Protein AF-A0A358KM57-F1 (afdb_monomer)

Foldseek 3Di:
DQDQCVVCVVVVVVVCVVQVADPPFDDDDDDDDDDDLAKDKDWDWDWDDQDPPPDPRHRDTDIHTPAIEIDGCDPVAVVLLRPLQWDWDFQDPVDHRNPNVRTDTAHDQNSHDDDHPVVQQGDPLQAHVVVCVVLVHDSSHSVQQQPQQCPLPAGVVQCSVQVFRSNDSLADKDFPDWDDDQQKIKTKIFHHAQWKKWKWKDLDPPDDTHTDDIDGHHHVRGMDMDMDGHHPPGDMDMDMHTDD

Secondary structure (DSSP, 8-state):
--S-TTT-HHHHHHHHHHHT--TTSPP--PPPS---TT-EEEEEEEE-PPPPTTSTTTT---EEEEEEEEE-SSTTS-GGGSSSS-EEEES-TTS-TT-GGGEEEES--TTSPPP-TTS--SS-SSS-HHHHHHTT--TT-TTSTTS-SSSSS--HHHHHHHT--TT-TTS--EEEEEEEETTEEEEEEE--TT-EEEEEEESSTTS-PEEEEEEEPPTT--EEEEEEE--TT---EEEEEE--

Nearest PDB structures (foldseek):
  2yn3-assembly3_D  TM=5.711E-01  e=4.094E-02  Salmonella enterica subsp. enterica serovar Typhimurium str. LT2
  2nnc-assembly1_B  TM=5.048E-01  e=3.191E-02  Chlorobium limicola
  2nnc-assembly1_A  TM=4.749E-01  e=3.396E-02  Chlorobium limicola
  3s8w-assembly3_C  TM=4.861E-01  e=5.267E-01  Homo sapiens
  4kg8-assembly1_A  TM=2.747E-01  e=4.105E-01  Homo sapiens

Sequence (244 aa):
VGFDPVAEPAIASRFIENYDVPDDVPLVGPFGGRLSNGGETVSLLRPDNTQGIDQEDAGYVPYIPVESMGYDNSEPWPDDADGTGLSLQRITGSKFGDDPKNWLSAAPTAGRKNADAAAGDRDADGMSDAWEVANKLDPANAADAAADADNDGVTNLGEFLSGTDPNDANDRFIIESISVTADRVAITVYVSPDRRYRVETSETVAGGWELLAEFTTEAGQTSAKFESNAALGQARFYRVVLLE

pLDDT: mean 88.99, std 6.71, range [61.59, 97.5]

Mean predicted aligned error: 11.0 Å

Solvent-accessible surface area (backbone atoms only — not comparable to full-atom values): 14131 Å² total; per-residue (Å²): 77,81,48,41,45,83,87,36,51,72,59,39,53,51,51,33,65,74,56,68,39,54,93,87,51,85,80,58,48,55,52,85,84,78,87,57,80,76,35,51,75,53,68,47,65,41,77,50,72,62,37,51,86,90,45,99,58,46,72,42,62,53,68,45,80,75,45,69,26,60,51,51,40,42,84,79,26,50,35,66,28,56,88,56,71,24,31,82,35,63,64,49,92,89,53,61,76,63,40,42,90,34,43,39,39,23,50,72,44,56,82,52,77,63,74,58,79,86,67,48,34,40,30,69,59,83,58,38,35,72,56,27,56,75,63,74,48,62,48,55,40,49,67,50,37,72,31,46,78,51,71,67,85,55,30,35,45,56,24,61,75,55,73,37,48,49,75,37,70,64,40,47,80,44,84,74,44,77,48,74,58,89,43,37,39,39,41,32,29,36,36,30,44,68,29,30,38,37,34,30,34,22,77,44,97,87,52,79,69,41,83,74,47,72,52,68,37,50,85,83,35,47,69,49,73,53,75,47,78,49,63,82,96,60,70,74,43,76,50,77,42,67,73,97

Structure (mmCIF, N/CA/C/O backbone):
data_AF-A0A358KM57-F1
#
_entry.id   AF-A0A358KM57-F1
#
loop_
_atom_site.group_PDB
_atom_site.id
_atom_site.type_symbol
_atom_site.label_atom_id
_atom_site.label_alt_id
_atom_site.label_comp_id
_atom_site.label_asym_id
_atom_site.label_entity_id
_atom_site.label_seq_id
_atom_site.pdbx_PDB_ins_code
_atom_site.Cartn_x
_atom_site.Cartn_y
_atom_site.Cartn_z
_atom_site.occupancy
_atom_site.B_iso_or_equiv
_atom_site.auth_seq_id
_atom_site.auth_comp_id
_atom_site.auth_asym_id
_atom_site.auth_atom_id
_atom_site.pdbx_PDB_model_num
ATOM 1 N N . VAL A 1 1 ? 16.622 -10.395 -20.211 1.00 87.69 1 VAL A N 1
ATOM 2 C CA . VAL A 1 1 ? 17.580 -10.924 -19.208 1.00 87.69 1 VAL A CA 1
ATOM 3 C C . VAL A 1 1 ? 19.003 -10.951 -19.764 1.00 87.69 1 VAL A C 1
ATOM 5 O O . VAL A 1 1 ? 19.165 -10.977 -20.978 1.00 87.69 1 VAL A O 1
ATOM 8 N N . GLY A 1 2 ? 20.025 -10.900 -18.901 1.00 89.38 2 GLY A N 1
ATOM 9 C CA . GLY A 1 2 ? 21.447 -10.830 -19.296 1.00 89.38 2 GLY A CA 1
ATOM 10 C C . GLY A 1 2 ? 22.101 -12.176 -19.652 1.00 89.38 2 GLY A C 1
ATOM 11 O O . GLY A 1 2 ? 23.323 -12.271 -19.673 1.00 89.38 2 GLY A O 1
ATOM 12 N N . PHE A 1 3 ? 21.299 -13.214 -19.878 1.00 92.62 3 PHE A N 1
ATOM 13 C CA . PHE A 1 3 ? 21.704 -14.580 -20.225 1.00 92.62 3 PHE A CA 1
ATOM 14 C C . PHE A 1 3 ? 20.780 -15.113 -21.331 1.00 92.62 3 PHE A C 1
ATOM 16 O O . PHE A 1 3 ? 19.748 -14.493 -21.605 1.00 92.62 3 PHE A O 1
ATOM 23 N N . ASP A 1 4 ? 21.133 -16.225 -21.977 1.00 94.50 4 ASP A N 1
ATOM 24 C CA . ASP A 1 4 ? 20.260 -16.868 -22.969 1.00 94.50 4 ASP A CA 1
ATOM 25 C C . ASP A 1 4 ? 19.297 -17.833 -22.250 1.00 94.50 4 ASP A C 1
ATOM 27 O O . ASP A 1 4 ? 19.729 -18.877 -21.759 1.00 94.50 4 ASP A O 1
ATOM 31 N N . PRO A 1 5 ? 17.990 -17.528 -22.157 1.00 95.25 5 PRO A N 1
ATOM 32 C CA . PRO A 1 5 ? 17.058 -18.354 -21.392 1.00 95.25 5 PRO A CA 1
ATOM 33 C C . PRO A 1 5 ? 16.804 -19.734 -22.018 1.00 95.25 5 PRO A C 1
ATOM 35 O O . PRO A 1 5 ? 16.399 -20.649 -21.302 1.00 95.25 5 PRO A O 1
ATOM 38 N N . VAL A 1 6 ? 17.049 -19.906 -23.324 1.00 94.75 6 VAL A N 1
ATOM 39 C CA . VAL A 1 6 ? 16.881 -21.187 -24.027 1.00 94.75 6 VAL A CA 1
ATOM 40 C C . VAL A 1 6 ? 18.120 -22.057 -23.850 1.00 94.75 6 VAL A C 1
ATOM 42 O O . VAL A 1 6 ? 18.001 -23.256 -23.589 1.00 94.75 6 VAL A O 1
ATOM 45 N N . ALA A 1 7 ? 19.308 -21.466 -23.975 1.00 96.62 7 ALA A N 1
ATOM 46 C CA . ALA A 1 7 ? 20.561 -22.189 -23.778 1.00 96.62 7 ALA A CA 1
ATOM 47 C C . ALA A 1 7 ? 20.860 -22.463 -22.291 1.00 96.62 7 ALA A C 1
ATOM 49 O O . ALA A 1 7 ? 21.532 -23.447 -21.975 1.00 96.62 7 ALA A O 1
ATOM 50 N N . GLU A 1 8 ? 20.343 -21.634 -21.375 1.00 97.00 8 GLU A N 1
ATOM 51 C CA . GLU A 1 8 ? 20.642 -21.675 -19.937 1.00 97.00 8 GLU A CA 1
ATOM 52 C C . GLU A 1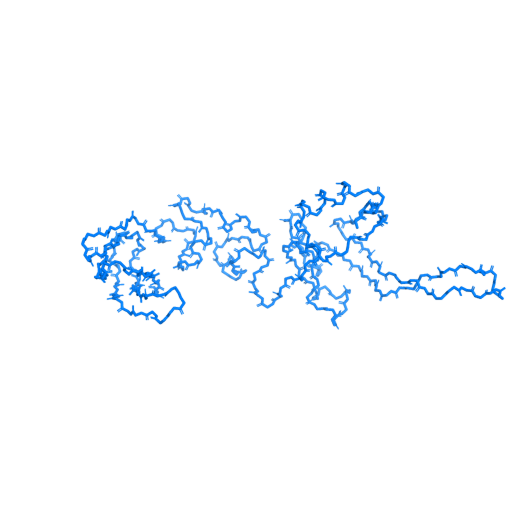 8 ? 19.371 -21.819 -19.062 1.00 97.00 8 GLU A C 1
ATOM 54 O O . GLU A 1 8 ? 19.103 -20.990 -18.183 1.00 97.00 8 GLU A O 1
ATOM 59 N N . PRO A 1 9 ? 18.582 -22.903 -19.220 1.00 96.19 9 PRO A N 1
ATOM 60 C CA . PRO A 1 9 ? 17.267 -23.043 -18.579 1.00 96.19 9 PRO A CA 1
ATOM 61 C C . PRO A 1 9 ? 17.320 -23.113 -17.042 1.00 96.19 9 PRO A C 1
ATOM 63 O O . PRO A 1 9 ? 16.372 -22.725 -16.358 1.00 96.19 9 PRO A O 1
ATOM 66 N N . ALA A 1 10 ? 18.437 -23.575 -16.470 1.00 97.50 10 ALA A N 1
ATOM 67 C CA . ALA A 1 10 ? 18.636 -23.576 -15.021 1.00 97.50 10 ALA A CA 1
ATOM 68 C C . ALA A 1 10 ? 18.808 -22.153 -14.456 1.00 97.50 10 ALA A C 1
ATOM 70 O O . ALA A 1 10 ? 18.354 -21.878 -13.348 1.00 97.50 10 ALA A O 1
ATOM 71 N N . ILE A 1 11 ? 19.437 -21.243 -15.211 1.00 96.38 11 ILE A N 1
ATOM 72 C CA . ILE A 1 11 ? 19.552 -19.828 -14.827 1.00 96.38 11 ILE A CA 1
ATOM 73 C C . ILE A 1 11 ? 18.191 -19.150 -14.979 1.00 96.38 11 ILE A C 1
ATOM 75 O O . ILE A 1 11 ? 17.772 -18.435 -14.071 1.00 96.38 11 ILE A O 1
ATOM 79 N N . ALA A 1 12 ? 17.468 -19.450 -16.065 1.00 95.62 12 ALA A N 1
ATOM 80 C CA . ALA A 1 12 ? 16.103 -18.971 -16.274 1.00 95.62 12 ALA A CA 1
ATOM 81 C C . ALA A 1 12 ? 15.180 -19.338 -15.102 1.00 95.62 12 ALA A C 1
ATOM 83 O O . ALA A 1 12 ? 14.526 -18.461 -14.548 1.00 95.62 12 ALA A O 1
ATOM 84 N N . SER A 1 13 ? 15.200 -20.601 -14.666 1.00 96.00 13 SER A N 1
ATOM 85 C CA . SER A 1 13 ? 14.364 -21.079 -13.554 1.00 96.00 13 SER A CA 1
ATOM 86 C C . SER A 1 13 ? 14.655 -20.333 -12.247 1.00 96.00 13 SER A C 1
ATOM 88 O O . SER A 1 13 ? 13.735 -19.911 -11.557 1.00 96.00 13 SER A O 1
ATOM 90 N N . ARG A 1 14 ? 15.937 -20.100 -11.931 1.00 96.94 14 ARG A N 1
ATOM 91 C CA . ARG A 1 14 ? 16.337 -19.353 -10.726 1.00 96.94 14 ARG A CA 1
ATOM 92 C C . ARG A 1 14 ? 15.970 -17.875 -10.808 1.00 96.94 14 ARG A C 1
ATOM 94 O O . ARG A 1 14 ? 15.647 -17.282 -9.790 1.00 96.94 14 ARG A O 1
ATOM 101 N N . PHE A 1 15 ? 16.045 -17.275 -11.995 1.00 94.81 15 PHE A N 1
ATOM 102 C CA . PHE A 1 15 ? 15.615 -15.894 -12.206 1.00 94.81 15 PHE A CA 1
ATOM 103 C C . PHE A 1 15 ? 14.106 -15.752 -11.981 1.00 94.81 15 PHE A C 1
ATOM 105 O O . PHE A 1 15 ? 13.685 -14.842 -11.276 1.00 94.81 15 PHE A O 1
ATOM 112 N N . ILE A 1 16 ? 13.314 -16.670 -12.543 1.00 94.81 16 ILE A N 1
ATOM 113 C CA . ILE A 1 16 ? 11.857 -16.708 -12.365 1.00 94.81 16 ILE A CA 1
ATOM 114 C C . ILE A 1 16 ? 11.502 -16.835 -10.881 1.00 94.81 16 ILE A C 1
ATOM 116 O O . ILE A 1 16 ? 10.725 -16.029 -10.386 1.00 94.81 16 ILE A O 1
ATOM 120 N N . GLU A 1 17 ? 12.129 -17.773 -10.166 1.00 94.88 17 GLU A N 1
ATOM 121 C CA . GLU A 1 17 ? 11.913 -17.969 -8.726 1.00 94.88 17 GLU A CA 1
ATOM 122 C C . GLU A 1 17 ? 12.329 -16.740 -7.903 1.00 94.88 17 GLU A C 1
ATOM 124 O O . GLU A 1 17 ? 11.598 -16.312 -7.017 1.00 94.88 17 GLU A O 1
ATOM 129 N N . ASN A 1 18 ? 13.482 -16.138 -8.208 1.00 93.75 18 ASN A N 1
ATOM 130 C CA . ASN A 1 18 ? 14.009 -15.005 -7.446 1.00 93.75 18 ASN A CA 1
ATOM 131 C C . ASN A 1 18 ? 13.170 -13.727 -7.595 1.00 93.75 18 ASN A C 1
ATOM 133 O O . ASN A 1 18 ? 13.110 -12.932 -6.663 1.00 93.75 18 ASN A O 1
ATOM 137 N N . TYR A 1 19 ? 12.587 -13.497 -8.771 1.00 91.06 19 TYR A N 1
ATOM 138 C CA . TYR A 1 19 ? 11.829 -12.278 -9.076 1.00 91.06 19 TYR A CA 1
ATOM 139 C C . TYR A 1 19 ? 10.316 -12.511 -9.183 1.00 91.06 19 TYR A C 1
ATOM 141 O O . TYR A 1 19 ? 9.603 -11.602 -9.601 1.00 91.06 19 TYR A O 1
ATOM 149 N N . ASP A 1 20 ? 9.839 -13.711 -8.835 1.00 92.38 20 ASP A N 1
ATOM 150 C CA . ASP A 1 20 ? 8.428 -14.118 -8.902 1.00 92.38 20 ASP A CA 1
ATOM 151 C C . ASP A 1 20 ? 7.767 -13.771 -10.256 1.00 92.38 20 ASP A C 1
ATOM 153 O O . ASP A 1 20 ? 6.668 -13.203 -10.345 1.00 92.38 20 ASP A O 1
ATOM 157 N N . VAL A 1 21 ? 8.500 -14.056 -11.340 1.00 94.50 21 VAL A N 1
ATOM 158 C CA . VAL A 1 21 ? 8.071 -13.745 -12.710 1.00 94.50 21 VAL A CA 1
ATOM 159 C C . VAL A 1 21 ? 6.918 -14.678 -13.098 1.00 94.50 21 VAL A C 1
ATOM 161 O O . VAL A 1 21 ? 7.087 -15.891 -13.003 1.00 94.50 21 VAL A O 1
ATOM 164 N N . PRO A 1 22 ? 5.767 -14.161 -13.569 1.00 94.50 22 PRO A N 1
ATOM 165 C CA . PRO A 1 22 ? 4.655 -15.008 -13.998 1.00 94.50 22 PRO A CA 1
ATOM 166 C C . PRO A 1 22 ? 5.025 -15.972 -15.138 1.00 94.50 22 PRO A C 1
ATOM 168 O O . PRO A 1 22 ? 5.757 -15.603 -16.057 1.00 94.50 22 PRO A O 1
ATOM 171 N N . ASP A 1 23 ? 4.463 -17.185 -15.113 1.00 91.31 23 ASP A N 1
ATOM 172 C CA . ASP A 1 23 ? 4.744 -18.251 -16.093 1.00 91.31 23 ASP A CA 1
ATOM 173 C C . ASP A 1 23 ? 4.407 -17.869 -17.549 1.00 91.31 23 ASP A C 1
ATOM 175 O O . ASP A 1 23 ? 4.947 -18.450 -18.493 1.00 91.31 23 ASP A O 1
ATOM 179 N N . ASP A 1 24 ? 3.498 -16.913 -17.754 1.00 92.81 24 ASP A N 1
ATOM 180 C CA . ASP A 1 24 ? 3.080 -16.421 -19.069 1.00 92.81 24 ASP A CA 1
ATOM 181 C C . ASP A 1 24 ? 3.982 -15.307 -19.627 1.00 92.81 24 ASP A C 1
ATOM 183 O O . ASP A 1 24 ? 3.837 -14.924 -20.793 1.00 92.81 24 ASP A O 1
ATOM 187 N N . VAL A 1 25 ? 4.944 -14.811 -18.842 1.00 94.00 25 VAL A N 1
ATOM 188 C CA . VAL A 1 25 ? 5.875 -13.763 -19.268 1.00 94.00 25 VAL A CA 1
ATOM 189 C C . VAL A 1 25 ? 7.082 -14.382 -19.984 1.00 94.00 25 VAL A C 1
ATOM 191 O O . VAL A 1 25 ? 7.878 -15.098 -19.372 1.00 94.00 25 VAL A O 1
ATOM 194 N N . PRO A 1 26 ? 7.308 -14.074 -21.275 1.00 92.25 26 PRO A N 1
ATOM 195 C CA . PRO A 1 26 ? 8.470 -14.581 -21.990 1.00 92.25 26 PRO A CA 1
ATOM 196 C C . PRO A 1 26 ? 9.763 -13.900 -21.516 1.00 92.25 26 PRO A C 1
ATOM 198 O O . PRO A 1 26 ? 9.916 -12.680 -21.603 1.00 92.25 26 PRO A O 1
ATOM 201 N N . LEU A 1 27 ? 10.749 -14.697 -21.096 1.00 92.88 27 LEU A N 1
ATOM 202 C CA . LEU A 1 27 ? 12.113 -14.211 -20.884 1.00 92.88 27 LEU A CA 1
ATOM 203 C C . LEU A 1 27 ? 12.820 -14.093 -22.240 1.00 92.88 27 LEU A C 1
ATOM 205 O O . LEU A 1 27 ? 13.008 -15.086 -22.938 1.00 92.88 27 LEU A O 1
ATOM 209 N N . VAL A 1 28 ? 13.257 -12.882 -22.593 1.00 89.38 28 VAL A N 1
ATOM 210 C CA . VAL A 1 28 ? 14.045 -12.617 -23.809 1.00 89.38 28 VAL A CA 1
ATOM 211 C C . VAL A 1 28 ? 15.453 -12.169 -23.422 1.00 89.38 28 VAL A C 1
ATOM 213 O O . VAL A 1 28 ? 15.628 -11.303 -22.560 1.00 89.38 28 VAL A O 1
ATOM 216 N N . GLY A 1 29 ? 16.469 -12.766 -24.038 1.00 88.56 29 GLY A N 1
ATOM 217 C CA . GLY A 1 29 ? 17.881 -12.479 -23.796 1.00 88.56 29 GLY A CA 1
ATOM 218 C C . GLY A 1 29 ? 18.793 -13.263 -24.750 1.00 88.56 29 GLY A C 1
ATOM 219 O O . GLY A 1 29 ? 18.278 -14.015 -25.577 1.00 88.56 29 GLY A O 1
ATOM 220 N N . PRO A 1 30 ? 20.121 -13.095 -24.646 1.00 89.56 30 PRO A N 1
ATOM 221 C CA . PRO A 1 30 ? 20.800 -12.167 -23.745 1.00 89.56 30 PRO A CA 1
ATOM 222 C C . PRO A 1 30 ? 20.747 -10.732 -24.282 1.00 89.56 30 PRO A C 1
ATOM 224 O O . PRO A 1 30 ? 20.983 -10.496 -25.465 1.00 89.56 30 PRO A O 1
ATOM 227 N N . PHE A 1 31 ? 20.481 -9.754 -23.413 1.00 81.31 31 PHE A N 1
ATOM 228 C CA . PHE A 1 31 ? 20.833 -8.367 -23.728 1.00 81.31 31 PHE A CA 1
ATOM 229 C C . PHE A 1 31 ? 22.282 -8.100 -23.304 1.00 81.31 31 PHE A C 1
ATOM 231 O O . PHE A 1 31 ? 22.748 -8.619 -22.289 1.00 81.31 31 PHE A O 1
ATOM 238 N N . GLY A 1 32 ? 23.006 -7.313 -24.100 1.00 77.56 32 GLY A N 1
ATOM 239 C CA . GLY A 1 32 ? 24.366 -6.885 -23.781 1.00 77.56 32 GLY A CA 1
ATOM 240 C C . GLY A 1 32 ? 24.379 -5.606 -22.942 1.00 77.56 32 GLY A C 1
ATOM 241 O O . GLY A 1 32 ? 23.512 -4.754 -23.103 1.00 77.56 32 GLY A O 1
ATOM 242 N N . GLY A 1 33 ? 25.394 -5.453 -22.089 1.00 81.12 33 GLY A N 1
ATOM 243 C CA . GLY A 1 33 ? 25.575 -4.264 -21.250 1.00 81.12 33 GLY A CA 1
ATOM 244 C C . GLY A 1 33 ? 24.919 -4.367 -19.870 1.00 81.12 33 GLY A C 1
ATOM 245 O O . GLY A 1 33 ? 24.527 -5.444 -19.421 1.00 81.12 33 GLY A O 1
ATOM 246 N N . ARG A 1 34 ? 24.869 -3.237 -19.164 1.00 82.38 34 ARG A N 1
ATOM 247 C CA . ARG A 1 34 ? 24.209 -3.060 -17.865 1.00 82.38 34 ARG A CA 1
ATOM 248 C C . ARG A 1 34 ? 23.574 -1.685 -17.852 1.00 82.38 34 ARG A C 1
ATOM 250 O O . ARG A 1 34 ? 24.141 -0.785 -18.465 1.00 82.38 34 ARG A O 1
ATOM 257 N N . LEU A 1 35 ? 22.463 -1.559 -17.135 1.00 83.19 35 LEU A N 1
ATOM 258 C CA . LEU A 1 35 ? 21.841 -0.261 -16.973 1.00 83.19 35 LEU A CA 1
ATOM 259 C C . LEU A 1 35 ? 22.642 0.623 -16.000 1.00 83.19 35 LEU A C 1
ATOM 261 O O . LEU A 1 35 ? 23.248 0.107 -15.055 1.00 83.19 35 LEU A O 1
ATOM 265 N N . SER A 1 36 ? 22.675 1.930 -16.249 1.00 87.06 36 SER A N 1
ATOM 266 C CA . SER A 1 36 ? 23.340 2.933 -15.405 1.00 87.06 36 SER A CA 1
ATOM 267 C C . SER A 1 36 ? 22.441 3.357 -14.243 1.00 87.06 36 SER A C 1
ATOM 269 O O . SER A 1 36 ? 21.304 3.764 -14.457 1.00 87.06 36 SER A O 1
ATOM 271 N N . ASN A 1 37 ? 22.943 3.350 -13.008 1.00 81.25 37 ASN A N 1
ATOM 272 C CA . ASN A 1 37 ? 22.148 3.833 -11.869 1.00 81.25 37 ASN A CA 1
ATOM 273 C C . ASN A 1 37 ? 21.934 5.357 -11.900 1.00 81.25 37 ASN A C 1
ATOM 275 O O . ASN A 1 37 ? 20.953 5.831 -11.355 1.00 81.25 37 ASN A O 1
ATOM 279 N N . GLY A 1 38 ? 22.826 6.115 -12.551 1.00 85.38 38 GLY A N 1
ATOM 280 C CA . GLY A 1 38 ? 22.780 7.585 -12.610 1.00 85.38 38 GLY A CA 1
ATOM 281 C C . GLY A 1 38 ? 22.200 8.147 -13.908 1.00 85.38 38 GLY A C 1
ATOM 282 O O . GLY A 1 38 ? 22.546 9.257 -14.294 1.00 85.38 38 GLY A O 1
ATOM 283 N N . GLY A 1 39 ? 21.427 7.342 -14.640 1.00 89.62 39 GLY A N 1
ATOM 284 C CA . GLY A 1 39 ? 20.865 7.719 -15.933 1.00 89.62 39 GLY A CA 1
ATOM 285 C C . GLY A 1 39 ? 21.689 7.287 -17.148 1.00 89.62 39 GLY A C 1
ATOM 286 O O . GLY A 1 39 ? 22.915 7.136 -17.096 1.00 89.62 39 GLY A O 1
ATOM 287 N N . GLU A 1 40 ? 20.985 7.056 -18.255 1.00 91.75 40 GLU A N 1
ATOM 288 C CA . GLU A 1 40 ? 21.517 6.770 -19.594 1.00 91.75 40 GLU A CA 1
ATOM 289 C C . GLU A 1 40 ? 20.399 6.878 -20.647 1.00 91.75 40 GLU A C 1
ATOM 291 O O . GLU A 1 40 ? 19.266 7.243 -20.342 1.00 91.75 40 GLU A O 1
ATOM 296 N N . THR A 1 41 ? 20.701 6.536 -21.904 1.00 90.50 41 THR A N 1
ATOM 297 C CA . THR A 1 41 ? 19.695 6.396 -22.964 1.00 90.50 41 THR A CA 1
ATOM 298 C C . THR A 1 41 ? 19.416 4.930 -23.273 1.00 90.50 41 THR A C 1
ATOM 300 O O . THR A 1 41 ? 20.306 4.199 -23.703 1.00 90.50 41 THR A O 1
ATOM 303 N N . VAL A 1 42 ? 18.153 4.528 -23.151 1.00 88.50 42 VAL A N 1
ATOM 304 C CA . VAL A 1 42 ? 17.659 3.205 -23.543 1.00 88.50 42 VAL A CA 1
ATOM 305 C C . VAL A 1 42 ? 16.914 3.330 -24.864 1.00 88.50 42 VAL A C 1
ATOM 307 O O . VAL A 1 42 ? 16.093 4.227 -25.041 1.00 88.50 42 VAL A O 1
ATOM 310 N N . SER A 1 43 ? 17.198 2.433 -25.810 1.00 86.00 43 SER A N 1
ATOM 311 C CA . SER A 1 43 ? 16.501 2.389 -27.100 1.00 86.00 43 SER A CA 1
ATOM 312 C C . SER A 1 43 ? 15.918 1.009 -27.367 1.00 86.00 43 SER A C 1
ATOM 314 O O . SER A 1 43 ? 16.632 0.007 -27.353 1.00 86.00 43 SER A O 1
ATOM 316 N N . LEU A 1 44 ? 14.622 0.969 -27.662 1.00 83.94 44 LEU A N 1
ATOM 317 C CA . LEU A 1 44 ? 13.941 -0.205 -28.179 1.00 83.94 44 LEU A CA 1
ATOM 318 C C . LEU A 1 44 ? 14.026 -0.179 -29.702 1.00 83.94 44 LEU A C 1
ATOM 320 O O . LEU A 1 44 ? 13.583 0.777 -30.336 1.00 83.94 44 LEU A O 1
ATOM 324 N N . LEU A 1 45 ? 14.582 -1.230 -30.295 1.00 85.62 45 LEU A N 1
ATOM 325 C CA . LEU A 1 45 ? 14.736 -1.360 -31.741 1.00 85.62 45 LEU A CA 1
ATOM 326 C C . LEU A 1 45 ? 13.907 -2.540 -32.253 1.00 85.62 45 LEU A C 1
ATOM 328 O O . LEU A 1 45 ? 13.760 -3.545 -31.557 1.00 85.62 45 LEU A O 1
ATOM 332 N N . ARG A 1 46 ? 13.418 -2.457 -33.492 1.00 85.00 46 ARG A N 1
ATOM 333 C CA . ARG A 1 46 ? 12.823 -3.600 -34.202 1.00 85.00 46 ARG A CA 1
ATOM 334 C C . ARG A 1 46 ? 13.569 -3.865 -35.512 1.00 85.00 46 ARG A C 1
ATOM 336 O O . ARG A 1 46 ? 13.989 -2.899 -36.150 1.00 85.00 46 ARG A O 1
ATOM 343 N N . PRO A 1 47 ? 13.727 -5.131 -35.929 1.00 84.69 47 PRO A N 1
ATOM 344 C CA . PRO A 1 47 ? 14.284 -5.444 -37.239 1.00 84.69 47 PRO A CA 1
ATOM 345 C C . PRO A 1 47 ? 13.364 -4.915 -38.347 1.00 84.69 47 PRO A C 1
ATOM 347 O O . PRO A 1 47 ? 12.137 -4.978 -38.236 1.00 84.69 47 PRO A O 1
ATOM 350 N N . ASP A 1 48 ? 13.966 -4.382 -39.400 1.00 84.06 48 ASP A N 1
ATOM 351 C CA . ASP A 1 48 ? 13.307 -4.004 -40.647 1.00 84.06 48 ASP A CA 1
ATOM 352 C C . ASP A 1 48 ? 13.375 -5.163 -41.661 1.00 84.06 48 ASP A C 1
ATOM 354 O O . ASP A 1 48 ? 13.886 -6.247 -41.375 1.00 84.06 48 ASP A O 1
ATOM 358 N N . ASN A 1 49 ? 12.847 -4.964 -42.865 1.00 82.62 49 ASN A N 1
ATOM 359 C CA . ASN A 1 49 ? 12.972 -5.937 -43.941 1.00 82.62 49 ASN A CA 1
ATOM 360 C C . ASN A 1 49 ? 14.444 -6.147 -44.336 1.00 82.62 49 ASN A C 1
ATOM 362 O O . ASN A 1 49 ? 15.245 -5.209 -44.370 1.00 82.62 49 ASN A O 1
ATOM 366 N N . THR A 1 50 ? 14.784 -7.389 -44.695 1.00 80.38 50 THR A N 1
ATOM 367 C CA . THR A 1 50 ? 16.087 -7.730 -45.280 1.00 80.38 50 THR A CA 1
ATOM 368 C C . THR A 1 50 ? 16.332 -6.886 -46.523 1.00 80.38 50 THR A C 1
ATOM 370 O O . THR A 1 50 ? 15.489 -6.863 -47.426 1.00 80.38 50 THR A O 1
ATOM 373 N N . GLN A 1 51 ? 17.490 -6.238 -46.593 1.00 77.75 51 GLN A N 1
ATOM 374 C CA . GLN A 1 51 ? 17.870 -5.459 -47.764 1.00 77.75 51 GLN A CA 1
ATOM 375 C C . GLN A 1 51 ? 17.983 -6.364 -48.996 1.00 77.75 51 GLN A C 1
ATOM 377 O O . GLN A 1 51 ? 18.505 -7.483 -48.924 1.00 77.75 51 GLN A O 1
ATOM 382 N N . GLY A 1 52 ? 17.436 -5.879 -50.115 1.00 70.38 52 GLY A N 1
ATOM 383 C CA . GLY A 1 52 ? 17.370 -6.601 -51.382 1.00 70.38 52 GLY A CA 1
ATOM 384 C C . GLY A 1 52 ? 18.749 -6.920 -51.958 1.00 70.38 52 GLY A C 1
ATOM 385 O O . GLY A 1 52 ? 19.748 -6.284 -51.633 1.00 70.38 52 GLY A O 1
ATOM 386 N N . ILE A 1 53 ? 18.794 -7.922 -52.839 1.00 69.75 53 ILE A N 1
ATOM 387 C CA . ILE A 1 53 ? 20.020 -8.390 -53.516 1.00 69.75 53 ILE A CA 1
ATOM 388 C C . ILE A 1 53 ? 20.669 -7.341 -54.436 1.00 69.75 53 ILE A C 1
ATOM 390 O O . ILE A 1 53 ? 21.758 -7.563 -54.955 1.00 69.75 53 ILE A O 1
ATOM 394 N N . ASP A 1 54 ? 19.971 -6.238 -54.682 1.00 76.38 54 ASP A N 1
ATOM 395 C CA . ASP A 1 54 ? 20.370 -5.096 -55.495 1.00 76.38 54 ASP A CA 1
ATOM 396 C C . ASP A 1 54 ? 21.071 -3.983 -54.692 1.00 76.38 54 ASP A C 1
ATOM 398 O O . ASP A 1 54 ? 21.533 -3.012 -55.291 1.00 76.38 54 ASP A O 1
ATOM 402 N N . GLN A 1 55 ? 21.190 -4.126 -53.367 1.00 72.44 55 GLN A N 1
ATOM 403 C CA . GLN A 1 55 ? 21.902 -3.191 -52.489 1.00 72.44 55 GLN A CA 1
ATOM 404 C C . GLN A 1 55 ? 23.299 -3.717 -52.113 1.00 72.44 55 GLN A C 1
ATOM 406 O O . GLN A 1 55 ? 23.522 -4.925 -52.055 1.00 72.44 55 GLN A O 1
ATOM 411 N N . GLU A 1 56 ? 24.241 -2.811 -51.825 1.00 74.06 56 GLU A N 1
ATOM 412 C CA . GLU A 1 56 ? 25.608 -3.160 -51.383 1.00 74.06 56 GLU A CA 1
ATOM 413 C C . GLU A 1 56 ? 25.598 -3.997 -50.087 1.00 74.06 56 GLU A C 1
ATOM 415 O O . GLU A 1 56 ? 26.410 -4.906 -49.926 1.00 74.06 56 GLU A O 1
ATOM 420 N N . ASP A 1 57 ? 24.586 -3.780 -49.241 1.00 73.25 57 ASP A N 1
ATOM 421 C CA . ASP A 1 57 ? 24.355 -4.489 -47.979 1.00 73.25 57 ASP A CA 1
ATOM 422 C C . ASP A 1 57 ? 23.331 -5.638 -48.115 1.00 73.25 57 ASP A C 1
ATOM 424 O O . ASP A 1 57 ? 22.551 -5.913 -47.200 1.00 73.25 57 ASP A O 1
ATOM 428 N N . ALA A 1 58 ? 23.271 -6.304 -49.272 1.00 72.56 58 ALA A N 1
ATOM 429 C CA . ALA A 1 58 ? 22.337 -7.403 -49.529 1.00 72.56 58 ALA A CA 1
ATOM 430 C C . ALA A 1 58 ? 22.360 -8.476 -48.420 1.00 72.56 58 ALA A C 1
ATOM 432 O O . ALA A 1 58 ? 23.402 -9.052 -48.101 1.00 72.56 58 ALA A O 1
ATOM 433 N N . GLY A 1 59 ? 21.188 -8.783 -47.851 1.00 72.62 59 GLY A N 1
ATOM 434 C CA . GLY A 1 59 ? 21.046 -9.735 -46.741 1.00 72.62 59 GLY A CA 1
ATOM 435 C C . GLY A 1 59 ? 21.249 -9.139 -45.341 1.00 72.62 59 GLY A C 1
ATOM 436 O O . GLY A 1 59 ? 21.018 -9.839 -44.354 1.00 72.62 59 GLY A O 1
ATOM 437 N N . TYR A 1 60 ? 21.613 -7.858 -45.230 1.00 80.25 60 TYR A N 1
ATOM 438 C CA . TYR A 1 60 ? 21.601 -7.128 -43.965 1.00 80.25 60 TYR A CA 1
ATOM 439 C C . TYR A 1 60 ? 20.163 -6.819 -43.523 1.00 80.25 60 TYR A C 1
ATOM 441 O O . TYR A 1 60 ? 19.302 -6.469 -44.334 1.00 80.25 60 TYR A O 1
ATOM 449 N N . VAL A 1 61 ? 19.906 -6.935 -42.220 1.00 81.06 61 VAL A N 1
ATOM 450 C CA . VAL A 1 61 ? 18.637 -6.559 -41.584 1.00 81.06 61 VAL A CA 1
ATOM 451 C C . VAL A 1 61 ? 18.904 -5.319 -40.732 1.00 81.06 61 VAL A C 1
ATOM 453 O O . VAL A 1 61 ? 19.485 -5.451 -39.652 1.00 81.06 61 VAL A O 1
ATOM 456 N N . PRO A 1 62 ? 18.532 -4.112 -41.192 1.00 83.44 62 PRO A N 1
ATOM 457 C CA . PRO A 1 62 ? 18.674 -2.926 -40.370 1.00 83.44 62 PRO A CA 1
ATOM 458 C C . PRO A 1 62 ? 17.702 -2.985 -39.196 1.00 83.44 62 PRO A C 1
ATOM 460 O O . PRO A 1 62 ? 16.617 -3.552 -39.289 1.00 83.44 62 PRO A O 1
ATOM 463 N N . TYR A 1 63 ? 18.089 -2.368 -38.087 1.00 83.12 63 TYR A N 1
ATOM 464 C CA . TYR A 1 63 ? 17.228 -2.204 -36.926 1.00 83.12 63 TYR A CA 1
ATOM 465 C C . TYR A 1 63 ? 16.757 -0.757 -36.869 1.00 83.12 63 TYR A C 1
ATOM 467 O O . TYR A 1 63 ? 17.571 0.167 -36.850 1.00 83.12 63 TYR A O 1
ATOM 475 N N . ILE A 1 64 ? 15.441 -0.563 -36.849 1.00 86.62 64 ILE A N 1
ATOM 476 C CA . ILE A 1 64 ? 14.821 0.757 -36.764 1.00 86.62 64 ILE A CA 1
ATOM 477 C C . ILE A 1 64 ? 14.422 1.065 -35.314 1.00 86.62 64 ILE A C 1
ATOM 479 O O . ILE A 1 64 ? 13.848 0.195 -34.646 1.00 86.62 64 ILE A O 1
ATOM 483 N N . PRO A 1 65 ? 14.704 2.282 -34.809 1.00 86.62 65 PRO A N 1
ATOM 484 C CA . PRO A 1 65 ? 14.257 2.702 -33.488 1.00 86.62 65 PRO A CA 1
ATOM 485 C C . PRO A 1 65 ? 12.732 2.709 -33.387 1.00 86.62 65 PRO A C 1
ATOM 487 O O . PRO A 1 65 ? 12.045 3.324 -34.201 1.00 86.62 65 PRO A O 1
ATOM 490 N N . VAL A 1 66 ? 12.214 2.005 -32.386 1.00 87.38 66 VAL A N 1
ATOM 491 C CA . VAL A 1 66 ? 10.806 2.028 -31.975 1.00 87.38 66 VAL A CA 1
ATOM 492 C C . VAL A 1 66 ? 10.599 3.128 -30.945 1.00 87.38 66 VAL A C 1
ATOM 494 O O . VAL A 1 66 ? 9.682 3.930 -31.081 1.00 87.38 66 VAL A O 1
ATOM 497 N N . GLU A 1 67 ? 11.466 3.172 -29.937 1.00 86.81 67 GLU A N 1
ATOM 498 C CA . GLU A 1 67 ? 11.447 4.175 -28.876 1.00 86.81 67 GLU A CA 1
ATOM 499 C C . GLU A 1 67 ? 12.881 4.412 -28.397 1.00 86.81 67 GLU A C 1
ATOM 501 O O . GLU A 1 67 ? 13.704 3.497 -28.405 1.00 86.81 67 GLU A O 1
ATOM 506 N N . SER A 1 68 ? 13.190 5.644 -28.009 1.00 88.56 68 SER A N 1
ATOM 507 C CA . SER A 1 68 ? 14.450 6.008 -27.371 1.00 88.56 68 SER A CA 1
ATOM 508 C C . SER A 1 68 ? 14.128 6.984 -26.251 1.00 88.56 68 SER A C 1
ATOM 510 O O . SER A 1 68 ? 13.385 7.938 -26.473 1.00 88.56 68 SER A O 1
ATOM 512 N N . MET A 1 69 ? 14.635 6.718 -25.055 1.00 90.50 69 MET A N 1
ATOM 513 C CA . MET A 1 69 ? 14.402 7.533 -23.868 1.00 90.50 69 MET A CA 1
ATOM 514 C C . MET A 1 69 ? 15.710 7.704 -23.108 1.00 90.50 69 MET A C 1
ATOM 516 O O . MET A 1 69 ? 16.422 6.732 -22.863 1.00 90.50 69 MET A O 1
ATOM 520 N N . GLY A 1 70 ? 16.024 8.941 -22.734 1.00 92.00 70 GLY A N 1
ATOM 521 C CA . GLY A 1 70 ? 16.953 9.189 -21.639 1.00 92.00 70 GLY A CA 1
ATOM 522 C C . GLY A 1 70 ? 16.199 9.025 -20.328 1.00 92.00 70 GLY A C 1
ATOM 523 O O . GLY A 1 70 ? 15.069 9.487 -20.269 1.00 92.00 70 GLY A O 1
ATOM 524 N N . TYR A 1 71 ? 16.789 8.391 -19.321 1.00 91.62 71 TYR A N 1
ATOM 525 C CA . TYR A 1 71 ? 16.313 8.471 -17.938 1.00 91.62 71 TYR A CA 1
ATOM 526 C C . TYR A 1 71 ? 17.415 9.034 -17.044 1.00 91.62 71 TYR A C 1
ATOM 528 O O . TYR A 1 71 ? 18.590 8.991 -17.412 1.00 91.62 71 TYR A O 1
ATOM 536 N N . ASP A 1 72 ? 17.025 9.546 -15.882 1.00 91.81 72 ASP A N 1
ATOM 537 C CA . ASP A 1 72 ? 17.916 10.077 -14.851 1.00 91.81 72 ASP A CA 1
ATOM 538 C C . ASP A 1 72 ? 17.437 9.588 -13.473 1.00 91.81 72 ASP A C 1
ATOM 540 O O . ASP A 1 72 ? 16.332 9.053 -13.356 1.00 91.81 72 ASP A O 1
ATOM 544 N N . ASN A 1 73 ? 18.270 9.750 -12.449 1.00 88.69 73 ASN A N 1
ATOM 545 C CA . ASN A 1 73 ? 17.968 9.441 -11.049 1.00 88.69 73 ASN A CA 1
ATOM 546 C C . ASN A 1 73 ? 17.740 10.714 -10.216 1.00 88.69 73 ASN A C 1
ATOM 548 O O . ASN A 1 73 ? 17.840 10.694 -8.993 1.00 88.69 73 ASN A O 1
ATOM 552 N N . SER A 1 74 ? 17.497 11.837 -10.889 1.00 88.94 74 SER A N 1
ATOM 553 C CA . SER A 1 74 ? 17.329 13.149 -10.280 1.00 88.94 74 SER A CA 1
ATOM 554 C C . SER A 1 74 ? 16.225 13.952 -10.967 1.00 88.94 74 SER A C 1
ATOM 556 O O . SER A 1 74 ? 15.854 13.681 -12.116 1.00 88.94 74 SER A O 1
ATOM 558 N N . GLU A 1 75 ? 15.707 14.969 -10.271 1.00 88.38 75 GLU A N 1
ATOM 559 C CA . GLU A 1 75 ? 14.688 15.876 -10.807 1.00 88.38 75 GLU A CA 1
ATOM 560 C C . GLU A 1 75 ? 15.095 16.393 -12.208 1.00 88.38 75 GLU A C 1
ATOM 562 O O . GLU A 1 75 ? 16.214 16.885 -12.388 1.00 88.38 75 GLU A O 1
ATOM 567 N N . PRO A 1 76 ? 14.217 16.319 -13.232 1.00 90.31 76 PRO A N 1
ATOM 568 C CA . PRO A 1 76 ? 12.760 16.117 -13.182 1.00 90.31 76 PRO A CA 1
ATOM 569 C C . PRO A 1 76 ? 12.266 14.663 -13.146 1.00 90.31 76 PRO A C 1
ATOM 571 O O . PRO A 1 76 ? 11.051 14.455 -13.183 1.00 90.31 76 PRO A O 1
ATOM 574 N N . TRP A 1 77 ? 13.157 13.673 -13.136 1.00 90.44 77 TRP A N 1
ATOM 575 C CA . TRP A 1 77 ? 12.779 12.267 -12.991 1.00 90.44 77 TRP A CA 1
ATOM 576 C C . TRP A 1 77 ? 12.458 11.939 -11.532 1.00 90.44 77 TRP A C 1
ATOM 578 O O . TRP A 1 77 ? 12.968 12.620 -10.643 1.00 90.44 77 TRP A O 1
ATOM 588 N N . PRO A 1 78 ? 11.628 10.913 -11.274 1.00 86.94 78 PRO A N 1
ATOM 589 C CA . PRO A 1 78 ? 11.478 10.365 -9.932 1.00 86.94 78 PRO A CA 1
ATOM 590 C C . PRO A 1 78 ? 12.839 9.893 -9.392 1.00 86.94 78 PRO A C 1
ATOM 592 O O . PRO A 1 78 ? 13.411 8.924 -9.891 1.00 86.94 78 PRO A O 1
ATOM 595 N N . ASP A 1 79 ? 13.364 10.596 -8.395 1.00 83.81 79 ASP A N 1
ATOM 596 C CA . ASP A 1 79 ? 14.643 10.316 -7.735 1.00 83.81 79 ASP A CA 1
ATOM 597 C C . ASP A 1 79 ? 14.522 9.218 -6.673 1.00 83.81 79 ASP A C 1
ATOM 599 O O . ASP A 1 79 ? 15.487 8.506 -6.409 1.00 83.81 79 ASP A O 1
ATOM 603 N N . ASP A 1 80 ? 13.308 8.968 -6.174 1.00 76.75 80 ASP A N 1
ATOM 604 C CA . ASP A 1 80 ? 13.005 7.870 -5.249 1.00 76.75 80 ASP A CA 1
ATOM 605 C C . ASP A 1 80 ? 13.328 6.475 -5.812 1.00 76.75 80 ASP A C 1
ATOM 607 O O . ASP A 1 80 ? 13.333 5.512 -5.060 1.00 76.75 80 ASP A O 1
ATOM 611 N N . ALA A 1 81 ? 13.562 6.311 -7.120 1.00 77.12 81 ALA A N 1
ATOM 612 C CA . ALA A 1 81 ? 14.011 5.036 -7.693 1.00 77.12 81 ALA A CA 1
ATOM 613 C C . ALA A 1 81 ? 15.512 4.770 -7.454 1.00 77.12 81 ALA A C 1
ATOM 615 O O . ALA A 1 81 ? 16.005 3.679 -7.756 1.00 77.12 81 ALA A O 1
ATOM 616 N N . ASP A 1 82 ? 16.254 5.743 -6.919 1.00 81.75 82 ASP A N 1
ATOM 617 C CA . ASP A 1 82 ? 17.681 5.614 -6.652 1.00 81.75 82 ASP A CA 1
ATOM 618 C C . ASP A 1 82 ? 17.957 5.039 -5.260 1.00 81.75 82 ASP A C 1
ATOM 620 O O . ASP A 1 82 ? 17.926 5.725 -4.241 1.00 81.75 82 ASP A O 1
ATOM 624 N N . GLY A 1 83 ? 18.270 3.745 -5.212 1.00 74.62 83 GLY A N 1
ATOM 625 C CA . GLY A 1 83 ? 18.820 3.115 -4.010 1.00 74.62 83 GLY A CA 1
ATOM 626 C C . GLY A 1 83 ? 17.811 2.755 -2.913 1.00 74.62 83 GLY A C 1
ATOM 627 O O . GLY A 1 83 ? 18.220 2.151 -1.924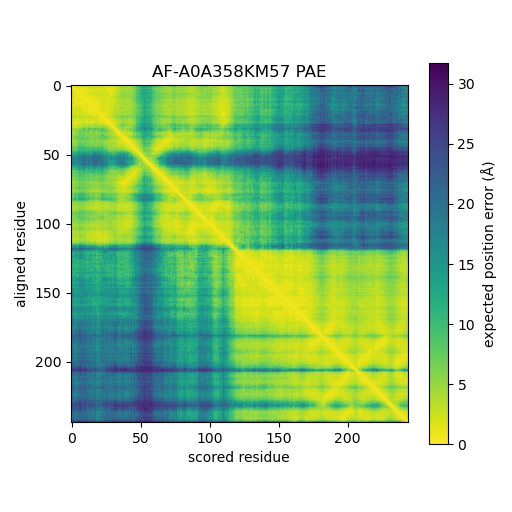 1.00 74.62 83 GLY A O 1
ATOM 628 N N . THR A 1 84 ? 16.522 3.038 -3.100 1.00 74.00 84 THR A N 1
ATOM 629 C CA . THR A 1 84 ? 15.419 2.629 -2.199 1.00 74.00 84 THR A CA 1
ATOM 630 C C . THR A 1 84 ? 14.916 1.208 -2.475 1.00 74.00 84 THR A C 1
ATOM 632 O O . THR A 1 84 ? 14.288 0.584 -1.629 1.00 74.00 84 THR A O 1
ATOM 635 N N . GLY A 1 85 ? 15.211 0.667 -3.663 1.00 79.31 85 GLY A N 1
ATOM 636 C CA . GLY A 1 85 ? 14.655 -0.602 -4.146 1.00 79.31 85 GLY A CA 1
ATOM 637 C C . GLY A 1 85 ? 13.443 -0.438 -5.067 1.00 79.31 85 GLY A C 1
ATOM 638 O O . GLY A 1 85 ? 13.029 -1.418 -5.693 1.00 79.31 85 GLY A O 1
ATOM 639 N N . LEU A 1 86 ? 12.925 0.785 -5.225 1.00 84.00 86 LEU A N 1
ATOM 640 C CA . LEU A 1 86 ? 11.933 1.094 -6.246 1.00 84.00 86 LEU A CA 1
ATOM 641 C C . LEU A 1 86 ? 12.533 1.061 -7.660 1.00 84.00 86 LEU A C 1
ATOM 643 O O . LEU A 1 86 ? 13.741 1.117 -7.883 1.00 84.00 86 LEU A O 1
ATOM 647 N N . SER A 1 87 ? 11.648 0.966 -8.644 1.00 87.56 87 SER A N 1
ATOM 648 C CA . SER A 1 87 ? 11.959 0.960 -10.071 1.00 87.56 87 SER A CA 1
ATOM 649 C C . SER A 1 87 ? 11.219 2.085 -10.784 1.00 87.56 87 SER A C 1
ATOM 651 O O . SER A 1 87 ? 10.079 2.390 -10.437 1.00 87.56 87 SER A O 1
ATOM 653 N N . LEU A 1 88 ? 11.830 2.665 -11.819 1.00 89.31 88 LEU A N 1
ATOM 654 C CA . LEU A 1 88 ? 11.122 3.573 -12.720 1.00 89.31 88 LEU A CA 1
ATOM 655 C C . LEU A 1 88 ? 10.093 2.790 -13.541 1.00 89.31 88 LEU A C 1
ATOM 657 O O . LEU A 1 88 ? 10.441 1.895 -14.316 1.00 89.31 88 LEU A O 1
ATOM 661 N N . GLN A 1 89 ? 8.823 3.158 -13.400 1.00 89.81 89 GLN A N 1
ATOM 662 C CA . GLN A 1 89 ? 7.711 2.564 -14.131 1.00 89.81 89 GLN A CA 1
ATOM 663 C C . GLN A 1 89 ? 6.933 3.625 -14.892 1.00 89.81 89 GLN A C 1
ATOM 665 O O . GLN A 1 89 ? 6.595 4.692 -14.380 1.00 89.81 89 GLN A O 1
ATOM 670 N N . ARG A 1 90 ? 6.625 3.315 -16.150 1.00 88.75 90 ARG A N 1
ATOM 671 C CA . ARG A 1 90 ? 5.840 4.197 -17.009 1.00 88.75 90 ARG A CA 1
ATOM 672 C C . ARG A 1 90 ? 4.379 4.192 -16.561 1.00 88.75 90 ARG A C 1
ATOM 674 O O . ARG A 1 90 ? 3.775 3.124 -16.465 1.00 88.75 90 ARG A O 1
ATOM 681 N N . ILE A 1 91 ? 3.799 5.375 -16.388 1.00 86.75 91 ILE A N 1
ATOM 682 C CA . ILE A 1 91 ? 2.397 5.573 -15.996 1.00 86.75 91 ILE A CA 1
ATOM 683 C C . ILE A 1 91 ? 1.457 5.137 -17.125 1.00 86.75 91 ILE A C 1
ATOM 685 O O . ILE A 1 91 ? 0.497 4.402 -16.911 1.00 86.75 91 ILE A O 1
ATOM 689 N N . THR A 1 92 ? 1.716 5.595 -18.354 1.00 86.00 92 THR A N 1
ATOM 690 C CA . THR A 1 92 ? 0.924 5.209 -19.528 1.00 86.00 92 THR A CA 1
ATOM 691 C C . THR A 1 92 ? 1.769 5.106 -20.794 1.00 86.00 92 THR A C 1
ATOM 693 O O . THR A 1 92 ? 2.615 5.955 -21.084 1.00 86.00 92 THR A O 1
ATOM 696 N N . GLY A 1 93 ? 1.480 4.088 -21.609 1.00 85.44 93 GLY A N 1
ATOM 697 C CA . GLY A 1 93 ? 2.085 3.911 -22.931 1.00 85.44 93 GLY A CA 1
ATOM 698 C C . GLY A 1 93 ? 1.636 4.941 -23.975 1.00 85.44 93 GLY A C 1
ATOM 699 O O . GLY A 1 93 ? 2.208 4.993 -25.056 1.00 85.44 93 GLY A O 1
ATOM 700 N N . SER A 1 94 ? 0.621 5.764 -23.684 1.00 87.12 94 SER A N 1
ATOM 701 C CA . SER A 1 94 ? 0.106 6.771 -24.626 1.00 87.12 94 SER A CA 1
ATOM 702 C C . SER A 1 94 ? 0.848 8.114 -24.593 1.00 87.12 94 SER A C 1
ATOM 704 O O . SER A 1 94 ? 0.624 8.950 -25.465 1.00 87.12 94 SER A O 1
ATOM 706 N N . LYS A 1 95 ? 1.666 8.364 -23.566 1.00 88.94 95 LYS A N 1
ATOM 707 C CA . LYS A 1 95 ? 2.507 9.567 -23.427 1.00 88.94 95 LYS A CA 1
ATOM 708 C C . LYS A 1 95 ? 3.944 9.232 -23.801 1.00 88.94 95 LYS A C 1
ATOM 710 O O . LYS A 1 95 ? 4.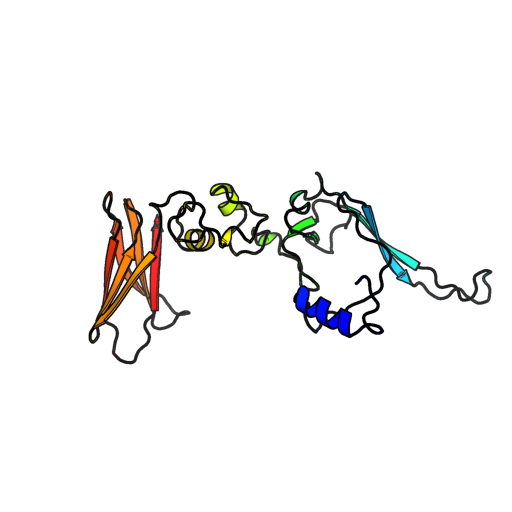305 8.062 -23.775 1.00 88.94 95 LYS A O 1
ATOM 715 N N . PHE A 1 96 ? 4.770 10.225 -24.109 1.00 88.62 96 PHE A N 1
ATOM 716 C CA . PHE A 1 96 ? 6.152 9.973 -24.511 1.00 88.62 96 PHE A CA 1
ATOM 717 C C . PHE A 1 96 ? 6.990 9.349 -23.381 1.00 88.62 96 PHE A C 1
ATOM 719 O O . PHE A 1 96 ? 6.708 9.558 -22.200 1.00 88.62 96 PHE A O 1
ATOM 726 N N . GLY A 1 97 ? 7.964 8.511 -23.746 1.00 88.31 97 GLY A N 1
ATOM 727 C CA . GLY A 1 97 ? 8.873 7.867 -22.792 1.00 88.31 97 GLY A CA 1
ATOM 728 C C . GLY A 1 97 ? 9.962 8.805 -22.269 1.00 88.31 97 GLY A C 1
ATOM 729 O O . GLY A 1 97 ? 10.516 8.548 -21.212 1.00 88.31 97 GLY A O 1
ATOM 730 N N . ASP A 1 98 ? 10.235 9.905 -22.966 1.00 89.75 98 ASP A N 1
ATOM 731 C CA . ASP A 1 98 ? 11.175 10.957 -22.569 1.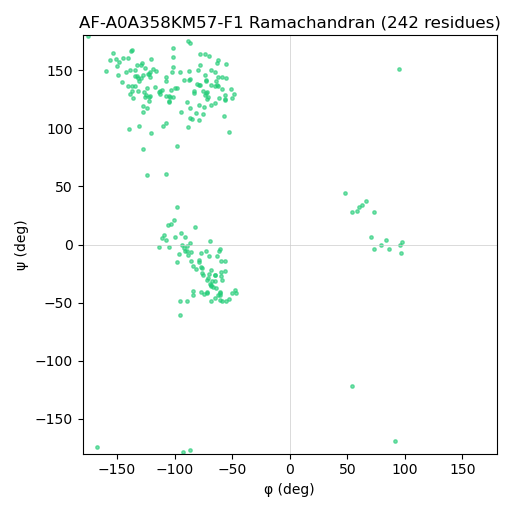00 89.75 98 ASP A CA 1
ATOM 732 C C . ASP A 1 98 ? 10.528 12.073 -21.727 1.00 89.75 98 ASP A C 1
ATOM 734 O O . ASP A 1 98 ? 11.227 12.993 -21.314 1.00 89.75 98 ASP A O 1
ATOM 738 N N . ASP A 1 99 ? 9.216 12.006 -21.461 1.00 92.06 99 ASP A N 1
ATOM 739 C CA . ASP A 1 99 ? 8.520 12.901 -20.530 1.00 92.06 99 ASP A CA 1
ATOM 740 C C . ASP A 1 99 ? 8.660 12.359 -19.097 1.00 92.06 99 ASP A C 1
ATOM 742 O O . ASP A 1 99 ? 7.985 11.378 -18.769 1.00 92.06 99 ASP A O 1
ATOM 746 N N . PRO A 1 100 ? 9.454 12.992 -18.211 1.00 91.44 100 PRO A N 1
ATOM 747 C CA . PRO A 1 100 ? 9.663 12.512 -16.844 1.00 91.44 100 PRO A CA 1
ATOM 748 C C . PRO A 1 100 ? 8.358 12.425 -16.039 1.00 91.44 100 PRO A C 1
ATOM 750 O O . PRO A 1 100 ? 8.210 11.565 -15.179 1.00 91.44 100 PRO A O 1
ATOM 753 N N . LYS A 1 101 ? 7.345 13.240 -16.376 1.00 89.19 101 LYS A N 1
ATOM 754 C CA . LYS A 1 101 ? 6.017 13.206 -15.732 1.00 89.19 101 LYS A CA 1
ATOM 755 C C . LYS A 1 101 ? 5.177 11.994 -16.125 1.00 89.19 101 LYS A C 1
ATOM 757 O O . LYS A 1 101 ? 4.053 11.840 -15.646 1.00 89.19 101 LYS A O 1
ATOM 762 N N . ASN A 1 102 ? 5.656 11.187 -17.064 1.00 90.31 102 ASN A N 1
ATOM 763 C CA . ASN A 1 102 ? 5.062 9.911 -17.426 1.00 90.31 102 ASN A CA 1
ATOM 764 C C . ASN A 1 102 ? 5.700 8.734 -16.674 1.00 90.31 102 ASN A C 1
ATOM 766 O O . ASN A 1 102 ? 5.419 7.582 -17.005 1.00 90.31 102 ASN A O 1
ATOM 770 N N . TRP A 1 103 ? 6.537 9.012 -15.678 1.00 90.31 103 TRP A N 1
ATOM 771 C CA . TRP A 1 103 ? 7.200 8.012 -14.860 1.00 90.31 103 TRP A CA 1
ATOM 772 C C . TRP A 1 103 ? 6.853 8.210 -13.394 1.00 90.31 103 TRP A C 1
ATOM 774 O O . TRP A 1 103 ? 6.649 9.330 -12.931 1.00 90.31 103 TRP A O 1
ATOM 784 N N . LEU A 1 104 ? 6.782 7.095 -12.685 1.00 87.44 104 LEU A N 1
ATOM 785 C CA . LEU A 1 104 ? 6.729 7.033 -11.234 1.00 87.44 104 LEU A CA 1
ATOM 786 C C . LEU A 1 104 ? 7.820 6.073 -10.756 1.00 87.44 104 LEU A C 1
ATOM 788 O O . LEU A 1 104 ? 8.242 5.191 -11.511 1.00 87.44 104 LEU A O 1
ATOM 792 N N . SER A 1 105 ? 8.266 6.236 -9.519 1.00 86.31 105 SER A N 1
ATOM 793 C CA . SER A 1 105 ? 9.010 5.193 -8.811 1.00 86.31 105 SER A CA 1
ATOM 794 C C . SER A 1 105 ? 7.991 4.230 -8.218 1.00 86.31 105 SER A C 1
ATOM 796 O O . SER A 1 105 ? 7.026 4.703 -7.644 1.00 86.31 105 SER A O 1
ATOM 798 N N . ALA A 1 106 ? 8.144 2.918 -8.371 1.00 84.25 106 ALA A N 1
ATOM 799 C CA . ALA A 1 106 ? 7.295 1.940 -7.683 1.00 84.25 106 ALA A CA 1
ATOM 800 C C . ALA A 1 106 ? 7.987 0.597 -7.478 1.00 84.25 106 ALA A C 1
ATOM 802 O O . ALA A 1 106 ? 8.986 0.291 -8.145 1.00 84.25 106 ALA A O 1
ATOM 803 N N . ALA A 1 107 ? 7.414 -0.227 -6.597 1.00 83.69 107 ALA A N 1
ATOM 804 C CA . ALA A 1 107 ? 7.876 -1.586 -6.341 1.00 83.69 107 ALA A CA 1
ATOM 805 C C . ALA A 1 107 ? 8.041 -2.383 -7.653 1.00 83.69 107 ALA A C 1
ATOM 807 O O . ALA A 1 107 ? 7.153 -2.331 -8.510 1.00 83.69 107 ALA A O 1
ATOM 808 N N . PRO A 1 108 ? 9.155 -3.114 -7.858 1.00 87.06 108 PRO A N 1
ATOM 809 C CA . PRO A 1 108 ? 9.444 -3.793 -9.121 1.00 87.06 108 PRO A CA 1
ATOM 810 C C . PRO A 1 108 ? 8.350 -4.772 -9.571 1.00 87.06 108 PRO A C 1
ATOM 812 O O . PRO A 1 108 ? 8.009 -5.726 -8.878 1.00 87.06 108 PRO A O 1
ATOM 815 N N . THR A 1 109 ? 7.853 -4.594 -10.793 1.00 87.56 109 THR A N 1
ATOM 816 C CA . THR A 1 109 ? 6.776 -5.405 -11.383 1.00 87.56 109 THR A CA 1
ATOM 817 C C . THR A 1 109 ? 7.314 -6.336 -12.472 1.00 87.56 109 THR A C 1
ATOM 819 O O . THR A 1 109 ? 6.933 -6.237 -13.633 1.00 87.56 109 THR A O 1
ATOM 822 N N . ALA A 1 110 ? 8.231 -7.251 -12.135 1.00 89.94 110 ALA A N 1
ATOM 823 C CA . ALA A 1 110 ? 8.930 -8.103 -13.110 1.00 89.94 110 ALA A CA 1
ATOM 824 C C . ALA A 1 110 ? 7.969 -8.863 -14.059 1.00 89.94 110 ALA A C 1
ATOM 826 O O . ALA A 1 110 ? 7.420 -9.910 -13.723 1.00 89.94 110 ALA A O 1
ATOM 827 N N . GLY A 1 111 ? 7.748 -8.309 -15.259 1.00 86.81 111 GLY A N 1
ATOM 828 C CA . GLY A 1 111 ? 6.795 -8.832 -16.244 1.00 86.81 111 GLY A CA 1
ATOM 829 C C . GLY A 1 111 ? 5.310 -8.613 -15.922 1.00 86.81 111 GLY A C 1
ATOM 830 O O . GLY A 1 111 ? 4.460 -8.960 -16.739 1.00 86.81 111 GLY A O 1
ATOM 831 N N . ARG A 1 112 ? 4.985 -8.040 -14.760 1.00 88.88 112 ARG A N 1
ATOM 832 C CA . ARG A 1 112 ? 3.614 -7.728 -14.334 1.00 88.88 112 ARG A CA 1
ATOM 833 C C . ARG A 1 112 ? 3.196 -6.352 -14.852 1.00 88.88 112 ARG A C 1
ATOM 835 O O . ARG A 1 112 ? 3.980 -5.609 -15.436 1.00 88.88 112 ARG A O 1
ATOM 842 N N . LYS A 1 113 ? 1.922 -6.012 -14.655 1.00 86.94 113 LYS A N 1
ATOM 843 C CA . LYS A 1 113 ? 1.424 -4.664 -14.937 1.00 86.94 113 LYS A CA 1
ATOM 844 C C . LYS A 1 113 ? 2.103 -3.666 -13.988 1.00 86.94 113 LYS A C 1
ATOM 846 O O . LYS A 1 113 ? 2.180 -3.945 -12.796 1.00 86.94 113 LYS A O 1
ATOM 851 N N . ASN A 1 114 ? 2.527 -2.520 -14.521 1.00 85.50 114 ASN A N 1
ATOM 852 C CA . ASN A 1 114 ? 3.050 -1.407 -13.726 1.00 85.50 114 ASN A CA 1
ATOM 853 C C . ASN A 1 114 ? 2.049 -0.952 -12.651 1.00 85.50 114 ASN A C 1
ATOM 855 O O . ASN A 1 114 ? 0.832 -1.112 -12.827 1.00 85.50 114 ASN A O 1
ATOM 859 N N . ALA A 1 115 ? 2.571 -0.337 -11.589 1.00 76.81 115 ALA A N 1
ATOM 860 C CA . ALA A 1 115 ? 1.775 0.278 -10.536 1.00 76.81 115 ALA A CA 1
ATOM 861 C C . ALA A 1 115 ? 0.797 1.318 -11.108 1.00 76.81 115 ALA A C 1
ATOM 863 O O . ALA A 1 115 ? 1.091 2.030 -12.075 1.00 76.81 115 ALA A O 1
ATOM 864 N N . ASP A 1 116 ? -0.398 1.379 -10.522 1.00 72.88 116 ASP A N 1
ATOM 865 C CA . ASP A 1 116 ? -1.396 2.367 -10.908 1.00 72.88 116 ASP A CA 1
ATOM 866 C C . ASP A 1 116 ? -1.078 3.691 -10.213 1.00 72.88 116 ASP A C 1
ATOM 868 O O . ASP A 1 116 ? -1.201 3.803 -8.998 1.00 72.88 116 ASP A O 1
ATOM 872 N N . ALA A 1 117 ? -0.708 4.715 -10.984 1.00 65.69 117 ALA A N 1
ATOM 873 C CA . ALA A 1 117 ? -0.455 6.054 -10.453 1.00 65.69 117 ALA A CA 1
ATOM 874 C C . ALA A 1 117 ? -1.658 6.635 -9.682 1.00 65.69 117 ALA A C 1
ATOM 876 O O . ALA A 1 117 ? -1.486 7.541 -8.872 1.00 65.69 117 ALA A O 1
ATOM 877 N N . ALA A 1 118 ? -2.879 6.152 -9.946 1.00 61.59 118 ALA A N 1
ATOM 878 C CA . ALA A 1 118 ? -4.075 6.570 -9.223 1.00 61.59 118 ALA A CA 1
ATOM 879 C C . ALA A 1 118 ? -4.230 5.899 -7.848 1.00 61.59 118 ALA A C 1
ATOM 881 O O . ALA A 1 118 ? -5.067 6.357 -7.070 1.00 61.59 118 ALA A O 1
ATOM 882 N N . ALA A 1 119 ? -3.470 4.837 -7.553 1.00 65.00 119 ALA A N 1
ATOM 883 C CA . ALA A 1 119 ? -3.545 4.145 -6.269 1.00 65.00 119 ALA A CA 1
ATOM 884 C C . ALA A 1 119 ? -3.024 5.017 -5.117 1.00 65.00 119 ALA A C 1
ATOM 886 O O . ALA A 1 119 ? -3.566 4.934 -4.021 1.00 65.00 119 ALA A O 1
ATOM 887 N N . GLY A 1 120 ? -2.048 5.899 -5.383 1.00 80.56 120 GLY A N 1
ATOM 888 C CA . GLY A 1 120 ? -1.437 6.738 -4.347 1.00 80.56 120 GLY A CA 1
ATOM 889 C C . GLY A 1 120 ? -0.770 5.921 -3.238 1.00 80.56 120 GLY A C 1
ATOM 890 O O . GLY A 1 120 ? -0.831 6.347 -2.094 1.00 80.56 120 GLY A O 1
ATOM 891 N N . ASP A 1 121 ? -0.237 4.757 -3.603 1.00 83.88 121 ASP A N 1
ATOM 892 C CA . ASP A 1 121 ? 0.497 3.779 -2.794 1.00 83.88 121 ASP A CA 1
ATOM 893 C C . ASP A 1 121 ? 1.651 3.304 -3.692 1.00 83.88 121 ASP A C 1
ATOM 895 O O . ASP A 1 121 ? 1.445 2.593 -4.687 1.00 83.88 121 ASP A O 1
ATOM 899 N N . ARG A 1 122 ? 2.830 3.873 -3.466 1.00 80.00 122 ARG A N 1
ATOM 900 C CA . ARG A 1 122 ? 3.962 3.833 -4.391 1.00 80.00 122 ARG A CA 1
ATOM 901 C C . ARG A 1 122 ? 4.786 2.564 -4.253 1.00 80.00 122 ARG A C 1
ATOM 903 O O . ARG A 1 122 ? 5.235 2.013 -5.266 1.00 80.00 122 ARG A O 1
ATOM 910 N N . ASP A 1 123 ? 5.006 2.101 -3.038 1.00 81.00 123 ASP A N 1
ATOM 911 C CA . ASP A 1 123 ? 5.753 0.880 -2.756 1.00 81.00 123 ASP A CA 1
ATOM 912 C C . ASP A 1 123 ? 4.852 -0.364 -2.623 1.00 81.00 123 ASP A C 1
ATOM 914 O O . ASP A 1 123 ? 5.363 -1.486 -2.556 1.00 81.00 123 ASP A O 1
ATOM 918 N N . ALA A 1 124 ? 3.535 -0.181 -2.767 1.00 81.62 124 ALA A N 1
ATOM 919 C CA . ALA A 1 124 ? 2.519 -1.223 -2.836 1.00 81.62 124 ALA A CA 1
ATOM 920 C C . ALA A 1 124 ? 2.423 -2.066 -1.557 1.00 81.62 124 ALA A C 1
ATOM 922 O O . ALA A 1 124 ? 2.137 -3.271 -1.629 1.00 81.62 124 ALA A O 1
ATOM 923 N N . ASP A 1 125 ? 2.662 -1.451 -0.401 1.00 85.00 125 ASP A N 1
ATOM 924 C CA . ASP A 1 125 ? 2.588 -2.112 0.900 1.00 85.00 125 ASP A CA 1
ATOM 925 C C . ASP A 1 125 ? 1.192 -2.067 1.548 1.00 85.00 125 ASP A C 1
ATOM 927 O O . ASP A 1 125 ? 0.921 -2.763 2.535 1.00 85.00 125 ASP A O 1
ATOM 931 N N . GLY A 1 126 ? 0.263 -1.343 0.917 1.00 86.56 126 GLY A N 1
ATOM 932 C CA . GLY A 1 126 ? -1.121 -1.203 1.345 1.00 86.56 126 GLY A CA 1
ATOM 933 C C . GLY A 1 126 ? -1.393 0.045 2.179 1.00 86.56 126 GLY A C 1
ATOM 934 O O . GLY A 1 126 ? -2.553 0.248 2.552 1.00 86.56 126 GLY A O 1
ATOM 935 N N . MET A 1 127 ? -0.384 0.873 2.451 1.00 89.56 127 MET A N 1
ATOM 936 C CA . MET A 1 127 ? -0.522 2.224 2.982 1.00 89.56 127 MET A CA 1
ATOM 937 C C . MET A 1 127 ? -0.503 3.233 1.828 1.00 89.56 127 MET A C 1
ATOM 939 O O . MET A 1 127 ? 0.069 3.007 0.773 1.00 89.56 127 MET A O 1
ATOM 943 N N . SER A 1 128 ? -1.212 4.353 1.973 1.00 89.88 128 SER A N 1
ATOM 944 C CA . SER A 1 128 ? -1.160 5.405 0.946 1.00 89.88 128 SER A CA 1
ATOM 945 C C . SER A 1 128 ? -0.009 6.376 1.214 1.00 89.88 128 SER A C 1
ATOM 947 O O . SER A 1 128 ? 0.075 6.854 2.350 1.00 89.88 128 SER A O 1
ATOM 949 N N . ASP A 1 129 ? 0.687 6.844 0.172 1.00 86.88 129 ASP A N 1
ATOM 950 C CA . ASP A 1 129 ? 1.768 7.843 0.236 1.00 86.88 129 ASP A CA 1
ATOM 951 C C . ASP A 1 129 ? 1.382 9.048 1.111 1.00 86.88 129 ASP A C 1
ATOM 953 O O . ASP A 1 129 ? 2.173 9.590 1.882 1.00 86.88 129 ASP A O 1
ATOM 957 N N . ALA A 1 130 ? 0.135 9.516 0.981 1.00 88.81 130 ALA A N 1
ATOM 958 C CA . ALA A 1 130 ? -0.358 10.680 1.713 1.00 88.81 130 ALA A CA 1
ATOM 959 C C . ALA A 1 130 ? -0.446 10.435 3.228 1.00 88.81 130 ALA A C 1
ATOM 961 O O . ALA A 1 130 ? -0.201 11.354 4.012 1.00 88.81 130 ALA A O 1
ATOM 962 N N . TRP A 1 131 ? -0.817 9.219 3.630 1.00 92.38 131 TRP A N 1
ATOM 963 C CA . TRP A 1 131 ? -0.859 8.813 5.031 1.00 92.38 131 TRP A CA 1
ATOM 964 C C . TRP A 1 131 ? 0.551 8.586 5.570 1.00 92.38 131 TRP A C 1
ATOM 966 O O . TRP A 1 131 ? 0.861 9.076 6.651 1.00 92.38 131 TRP A O 1
ATOM 976 N N . GLU A 1 132 ? 1.423 7.940 4.804 1.00 94.00 132 GLU A N 1
ATOM 977 C CA . GLU A 1 132 ? 2.812 7.699 5.196 1.00 94.00 132 GLU A CA 1
ATOM 978 C C . GLU A 1 132 ? 3.567 9.010 5.433 1.00 94.00 132 GLU A C 1
ATOM 980 O O . GLU A 1 132 ? 4.136 9.218 6.504 1.00 94.00 132 GLU A O 1
ATOM 985 N N . VAL A 1 133 ? 3.454 9.975 4.510 1.00 91.50 133 VAL A N 1
ATOM 986 C CA . VAL A 1 133 ? 4.036 11.319 4.681 1.00 91.50 133 VAL A CA 1
ATOM 987 C C . VAL A 1 133 ? 3.465 12.030 5.910 1.00 91.50 133 VAL A C 1
ATOM 989 O O . VAL A 1 133 ? 4.206 12.692 6.643 1.00 91.50 133 VAL A O 1
ATOM 992 N N . ALA A 1 134 ? 2.154 11.920 6.153 1.00 93.69 134 ALA A N 1
ATOM 993 C CA . ALA A 1 134 ? 1.518 12.536 7.317 1.00 93.69 134 ALA A CA 1
ATOM 994 C C . ALA A 1 134 ? 2.014 11.931 8.643 1.00 93.69 134 ALA A C 1
ATOM 996 O O . ALA A 1 134 ? 2.129 12.658 9.632 1.00 93.69 134 ALA A O 1
ATOM 997 N N . ASN A 1 135 ? 2.365 10.644 8.634 1.00 95.50 135 ASN A N 1
ATOM 998 C CA . ASN A 1 135 ? 2.836 9.881 9.788 1.00 95.50 135 ASN A CA 1
ATOM 999 C C . ASN A 1 135 ? 4.356 9.651 9.787 1.00 95.50 135 ASN A C 1
ATOM 1001 O O . ASN A 1 135 ? 4.852 8.826 10.546 1.00 95.50 135 ASN A O 1
ATOM 1005 N N . LYS A 1 136 ? 5.115 10.425 8.997 1.00 95.62 136 LYS A N 1
ATOM 1006 C CA . LYS A 1 136 ? 6.592 10.411 8.966 1.00 95.62 136 LYS A CA 1
ATOM 1007 C C . LYS A 1 136 ? 7.207 9.043 8.626 1.00 95.62 136 LYS A C 1
ATOM 1009 O O . LYS A 1 136 ? 8.331 8.766 9.048 1.00 95.62 136 LYS A O 1
ATOM 1014 N N . LEU A 1 137 ? 6.482 8.235 7.865 1.00 93.94 137 LEU A N 1
ATOM 1015 C CA . LEU A 1 137 ? 6.974 7.015 7.233 1.00 93.94 137 LEU A CA 1
ATOM 1016 C C . LEU A 1 137 ? 7.566 7.337 5.855 1.00 93.94 137 LEU A C 1
ATOM 1018 O O . LEU A 1 137 ? 7.546 8.500 5.427 1.00 93.94 137 LEU A O 1
ATOM 1022 N N . ASP A 1 138 ? 8.146 6.337 5.198 1.00 89.88 138 ASP A N 1
ATOM 1023 C CA . ASP A 1 138 ? 8.795 6.476 3.898 1.00 89.88 138 ASP A CA 1
ATOM 1024 C C . ASP A 1 138 ? 7.943 5.820 2.796 1.00 89.88 138 ASP A C 1
ATOM 1026 O O . ASP A 1 138 ? 8.033 4.608 2.638 1.00 89.88 138 ASP A O 1
ATOM 1030 N N . PRO A 1 139 ? 7.231 6.609 1.955 1.00 86.19 139 PRO A N 1
ATOM 1031 C CA . PRO A 1 139 ? 6.382 6.103 0.864 1.00 86.19 139 PRO A CA 1
ATOM 1032 C C . PRO A 1 139 ? 7.099 5.277 -0.207 1.00 86.19 139 PRO A C 1
ATOM 1034 O O . PRO A 1 139 ? 6.513 4.907 -1.224 1.00 86.19 139 PRO A O 1
ATOM 1037 N N . ALA A 1 140 ? 8.420 5.154 -0.113 1.00 82.50 140 ALA A N 1
ATOM 1038 C CA . ALA A 1 140 ? 9.226 4.362 -1.021 1.00 82.50 140 ALA A CA 1
ATOM 1039 C C . ALA A 1 140 ? 9.747 3.064 -0.391 1.00 82.50 140 ALA A C 1
ATOM 1041 O O . ALA A 1 140 ? 10.519 2.350 -1.043 1.00 82.50 140 ALA A O 1
ATOM 1042 N N . ASN A 1 141 ? 9.364 2.755 0.845 1.00 83.75 141 ASN A N 1
ATOM 1043 C CA . ASN A 1 141 ? 9.913 1.665 1.626 1.00 83.75 141 ASN A CA 1
ATOM 1044 C C . ASN A 1 141 ? 8.834 0.731 2.191 1.00 83.75 141 ASN A C 1
ATOM 1046 O O . ASN A 1 141 ? 8.607 0.692 3.395 1.00 83.75 141 ASN A O 1
ATOM 1050 N N . ALA A 1 142 ? 8.382 -0.206 1.357 1.00 85.50 142 ALA A N 1
ATOM 1051 C CA . ALA A 1 142 ? 7.370 -1.200 1.727 1.00 85.50 142 ALA A CA 1
ATOM 1052 C C . ALA A 1 142 ? 7.702 -2.067 2.960 1.00 85.50 142 ALA A C 1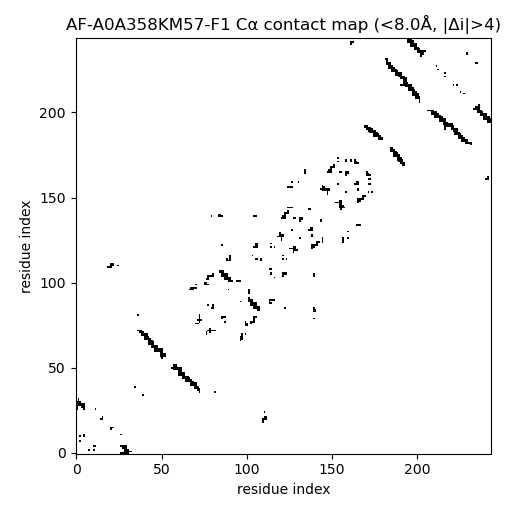
ATOM 1054 O O . ALA A 1 142 ? 6.868 -2.824 3.460 1.00 85.50 142 ALA A O 1
ATOM 1055 N N . ALA A 1 143 ? 8.960 -2.071 3.416 1.00 87.31 143 ALA A N 1
ATOM 1056 C CA . ALA A 1 143 ? 9.342 -2.777 4.632 1.00 87.31 143 ALA A CA 1
ATOM 1057 C C . ALA A 1 143 ? 8.913 -2.038 5.909 1.00 87.31 143 ALA A C 1
ATOM 1059 O O . ALA A 1 143 ? 8.852 -2.678 6.963 1.00 87.31 143 ALA A O 1
ATOM 1060 N N . ASP A 1 144 ? 8.642 -0.732 5.850 1.00 93.25 144 ASP A N 1
ATOM 1061 C CA . ASP A 1 144 ? 8.203 0.024 7.016 1.00 93.25 144 ASP A CA 1
ATOM 1062 C C . ASP A 1 144 ? 6.729 -0.223 7.367 1.00 93.25 144 ASP A C 1
ATOM 1064 O O . ASP A 1 144 ? 6.430 -0.210 8.557 1.00 93.25 144 ASP A O 1
ATOM 1068 N N . ALA A 1 145 ? 5.856 -0.629 6.434 1.00 93.75 145 ALA A N 1
ATOM 1069 C CA . ALA A 1 145 ? 4.530 -1.176 6.755 1.00 93.75 145 ALA A CA 1
ATOM 1070 C C . ALA A 1 145 ? 4.579 -2.252 7.847 1.00 93.75 145 ALA A C 1
ATOM 1072 O O . ALA A 1 145 ? 3.695 -2.327 8.702 1.00 93.75 145 ALA A O 1
ATOM 1073 N N . ALA A 1 146 ? 5.607 -3.106 7.811 1.00 95.12 146 ALA A N 1
ATOM 1074 C CA . ALA A 1 146 ? 5.815 -4.188 8.769 1.00 95.12 146 ALA A CA 1
ATOM 1075 C C . ALA A 1 146 ? 6.678 -3.785 9.979 1.00 95.12 146 ALA A C 1
ATOM 1077 O O . ALA A 1 146 ? 6.872 -4.605 10.883 1.00 95.12 146 ALA A O 1
ATOM 1078 N N . ALA A 1 147 ? 7.227 -2.570 9.991 1.00 96.94 147 ALA A N 1
ATOM 1079 C CA . ALA A 1 147 ? 7.932 -2.022 11.139 1.00 96.94 147 ALA A CA 1
ATOM 1080 C C . ALA A 1 147 ? 6.941 -1.537 12.208 1.00 96.94 147 ALA A C 1
ATOM 1082 O O . ALA A 1 147 ? 5.754 -1.376 11.950 1.00 96.94 147 ALA A O 1
ATOM 1083 N N . ASP A 1 148 ? 7.460 -1.338 13.413 1.00 97.06 148 ASP A N 1
ATOM 1084 C CA . ASP A 1 148 ? 6.754 -0.827 14.588 1.00 97.06 148 ASP A CA 1
ATOM 1085 C C . ASP A 1 148 ? 7.500 0.453 14.996 1.00 97.06 148 ASP A C 1
ATOM 1087 O O . ASP A 1 148 ? 8.602 0.390 15.560 1.00 97.06 148 ASP A O 1
ATOM 1091 N N . ALA A 1 149 ? 7.003 1.605 14.537 1.00 96.69 149 ALA A N 1
ATOM 1092 C CA . ALA A 1 149 ? 7.746 2.862 14.597 1.00 96.69 149 ALA A CA 1
ATOM 1093 C C . ALA A 1 149 ? 7.858 3.424 16.026 1.00 96.69 149 ALA A C 1
ATOM 1095 O O . ALA A 1 149 ? 8.887 4.024 16.369 1.00 96.69 149 ALA A O 1
ATOM 1096 N N . ASP A 1 150 ? 6.876 3.174 16.890 1.00 97.12 150 ASP A N 1
ATOM 1097 C CA . ASP A 1 150 ? 6.847 3.634 18.281 1.00 97.12 150 ASP A CA 1
ATOM 1098 C C . ASP A 1 150 ? 7.150 2.537 19.326 1.00 97.12 150 ASP A C 1
ATOM 1100 O O . ASP A 1 150 ? 7.366 2.848 20.504 1.00 97.12 150 ASP A O 1
ATOM 1104 N N . ASN A 1 151 ? 7.359 1.293 18.881 1.00 96.38 151 ASN A N 1
ATOM 1105 C CA . ASN A 1 151 ? 7.713 0.105 19.668 1.00 96.38 151 ASN A CA 1
ATOM 1106 C C . ASN A 1 151 ? 6.606 -0.344 20.627 1.00 96.38 151 ASN A C 1
ATOM 1108 O O . ASN A 1 151 ? 6.880 -0.767 21.763 1.00 96.38 151 ASN A O 1
ATOM 1112 N N . ASP A 1 152 ? 5.359 -0.239 20.190 1.00 94.25 152 ASP A N 1
ATOM 1113 C CA . ASP A 1 152 ? 4.183 -0.525 20.994 1.00 94.25 152 ASP A CA 1
ATOM 1114 C C . ASP A 1 15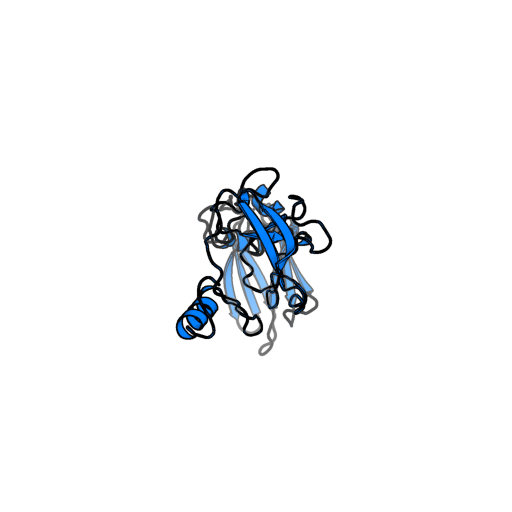2 ? 3.618 -1.951 20.791 1.00 94.25 152 ASP A C 1
ATOM 1116 O O . ASP A 1 152 ? 2.776 -2.408 21.586 1.00 94.25 152 ASP A O 1
ATOM 1120 N N . GLY A 1 153 ? 4.155 -2.675 19.800 1.00 93.12 153 GLY A N 1
ATOM 1121 C CA . GLY A 1 153 ? 3.779 -4.025 19.394 1.00 93.12 153 GLY A CA 1
ATOM 1122 C C . GLY A 1 153 ? 2.815 -4.107 18.204 1.00 93.12 153 GLY A C 1
ATOM 1123 O O . GLY A 1 153 ? 2.416 -5.226 17.855 1.00 93.12 153 GLY A O 1
ATOM 1124 N N . VAL A 1 154 ? 2.428 -2.983 17.601 1.00 95.56 154 VAL A N 1
ATOM 1125 C CA . VAL A 1 154 ? 1.595 -2.888 16.398 1.00 95.56 154 VAL A CA 1
ATOM 1126 C C . VAL A 1 154 ? 2.466 -2.447 15.221 1.00 95.56 154 VAL A C 1
ATOM 1128 O O . VAL A 1 154 ? 3.398 -1.671 15.348 1.00 95.56 154 VAL A O 1
ATOM 1131 N N . THR A 1 155 ? 2.225 -3.030 14.049 1.00 97.06 155 THR A N 1
ATOM 1132 C CA . THR A 1 155 ? 2.923 -2.618 12.825 1.00 97.06 155 THR A CA 1
ATOM 1133 C C . THR A 1 155 ? 2.294 -1.351 12.254 1.00 97.06 155 THR A C 1
ATOM 1135 O O . THR A 1 155 ? 1.066 -1.251 12.299 1.00 97.06 155 THR A O 1
ATOM 1138 N N . ASN A 1 156 ? 3.064 -0.508 11.568 1.00 97.25 156 ASN A N 1
ATOM 1139 C CA . ASN A 1 156 ? 2.578 0.709 10.906 1.00 97.25 156 ASN A CA 1
ATOM 1140 C C . ASN A 1 156 ? 1.351 0.459 10.002 1.00 97.25 156 ASN A C 1
ATOM 1142 O O . ASN A 1 156 ? 0.364 1.192 10.064 1.00 97.25 156 ASN A O 1
ATOM 1146 N N . LEU A 1 157 ? 1.345 -0.637 9.230 1.00 95.12 157 LEU A N 1
ATOM 1147 C CA . LEU A 1 157 ? 0.187 -1.040 8.417 1.00 95.12 157 LEU A CA 1
ATOM 1148 C C . LEU A 1 157 ? -1.036 -1.396 9.275 1.00 95.12 157 LEU A C 1
ATOM 1150 O O . LEU A 1 157 ? -2.180 -1.128 8.911 1.00 95.12 157 LEU A O 1
ATOM 1154 N N . GLY A 1 158 ? -0.805 -2.029 10.422 1.00 94.12 158 GLY A N 1
ATOM 1155 C CA . GLY A 1 158 ? -1.853 -2.344 11.389 1.00 94.12 158 GLY A CA 1
ATOM 1156 C C . GLY A 1 158 ? -2.528 -1.076 11.898 1.00 94.12 158 GLY A C 1
ATOM 1157 O O . GLY A 1 158 ? -3.756 -1.022 11.950 1.00 94.12 158 GLY A O 1
ATOM 1158 N N . GLU A 1 159 ? -1.732 -0.050 12.172 1.00 95.44 159 GLU A N 1
ATOM 1159 C CA . GLU A 1 159 ? -2.199 1.249 12.641 1.00 95.44 159 GLU A CA 1
ATOM 1160 C C . GLU A 1 159 ? -2.914 2.054 11.566 1.00 95.44 159 GLU A C 1
ATOM 1162 O O . GLU A 1 159 ? -3.994 2.593 11.819 1.00 95.44 159 GLU A O 1
ATOM 1167 N N . PHE A 1 160 ? -2.403 2.030 10.333 1.00 94.62 160 PHE A N 1
ATOM 1168 C CA . PHE A 1 160 ? -3.109 2.551 9.165 1.00 94.62 160 PHE A CA 1
ATOM 1169 C C . PHE A 1 160 ? -4.516 1.950 9.045 1.00 94.62 160 PHE A C 1
ATOM 1171 O O . PHE A 1 160 ? -5.503 2.672 8.878 1.00 94.62 160 PHE A O 1
ATOM 1178 N N . LEU A 1 161 ? -4.631 0.626 9.190 1.00 90.69 161 LEU A N 1
ATOM 1179 C CA . LEU A 1 161 ? -5.905 -0.088 9.099 1.00 90.69 161 LEU A CA 1
ATOM 1180 C C . LEU A 1 161 ? -6.833 0.170 10.298 1.00 90.69 161 LEU A C 1
ATOM 1182 O O . LEU A 1 161 ? -8.056 0.107 10.132 1.00 90.69 161 LEU A O 1
ATOM 1186 N N . SER A 1 162 ? -6.292 0.450 11.489 1.00 90.56 162 SER A N 1
ATOM 1187 C CA . SER A 1 162 ? -7.084 0.825 12.671 1.00 90.56 162 SER A CA 1
ATOM 1188 C C . SER A 1 162 ? -7.367 2.322 12.793 1.00 90.56 162 SER A C 1
ATOM 1190 O O . SER A 1 162 ? -8.203 2.701 13.616 1.00 90.56 162 SER A O 1
ATOM 1192 N N . GLY A 1 163 ? -6.736 3.157 11.966 1.00 91.31 163 GLY A N 1
ATOM 1193 C CA . GLY A 1 163 ? -6.855 4.613 12.007 1.00 91.31 163 GLY A CA 1
ATOM 1194 C C . GLY A 1 163 ? -6.122 5.260 13.185 1.00 91.31 163 GLY A C 1
ATOM 1195 O O . GLY A 1 163 ? -6.567 6.305 13.659 1.00 91.31 163 GLY A O 1
ATOM 1196 N N . THR A 1 164 ? -5.053 4.631 13.674 1.00 93.81 164 THR A N 1
ATOM 1197 C CA . THR A 1 164 ? -4.229 5.117 14.791 1.00 93.81 164 THR A CA 1
ATOM 1198 C C . THR A 1 164 ? -2.923 5.766 14.303 1.00 93.81 164 THR A C 1
ATOM 1200 O O . THR A 1 164 ? -2.633 5.720 13.105 1.00 93.81 164 THR A O 1
ATOM 1203 N N . ASP A 1 165 ? -2.192 6.453 15.191 1.00 94.06 165 ASP A N 1
ATOM 1204 C CA . ASP A 1 165 ? -0.927 7.140 14.874 1.00 94.06 165 ASP A CA 1
ATOM 1205 C C . ASP A 1 165 ? 0.293 6.251 15.176 1.00 94.06 165 ASP A C 1
ATOM 1207 O O . ASP A 1 165 ? 0.603 6.076 16.354 1.00 94.06 165 ASP A O 1
ATOM 1211 N N . PRO A 1 166 ? 1.070 5.826 14.156 1.00 96.81 166 PRO A N 1
ATOM 1212 C CA . PRO A 1 166 ? 2.230 4.951 14.335 1.00 96.81 166 PRO A CA 1
ATOM 1213 C C . PRO A 1 166 ? 3.426 5.573 15.048 1.00 96.81 166 PRO A C 1
ATOM 1215 O O . PRO A 1 166 ? 4.493 4.975 15.171 1.00 96.81 166 PRO A O 1
ATOM 1218 N N . ASN A 1 167 ? 3.291 6.819 15.489 1.00 96.44 167 ASN A N 1
ATOM 1219 C CA . ASN A 1 167 ? 4.294 7.515 16.275 1.00 96.44 167 ASN A CA 1
ATOM 1220 C C . ASN A 1 167 ? 3.847 7.758 17.726 1.00 96.44 167 ASN A C 1
ATOM 1222 O O . ASN A 1 167 ? 4.564 8.466 18.449 1.00 96.44 167 ASN A O 1
ATOM 1226 N N . ASP A 1 168 ? 2.692 7.240 18.158 1.00 95.00 168 ASP A N 1
ATOM 1227 C CA . ASP A 1 168 ? 2.184 7.370 19.527 1.00 95.00 168 ASP A CA 1
ATOM 1228 C C . ASP A 1 168 ? 1.743 6.024 20.110 1.00 95.00 168 ASP A C 1
ATOM 1230 O O . ASP A 1 168 ? 0.601 5.609 19.959 1.00 95.00 168 ASP A O 1
ATOM 1234 N N . ALA A 1 169 ? 2.599 5.451 20.962 1.00 93.75 169 ALA A N 1
ATOM 1235 C CA . ALA A 1 169 ? 2.386 4.137 21.577 1.00 93.75 169 ALA A CA 1
ATOM 1236 C C . ALA A 1 169 ? 1.132 4.024 22.475 1.00 93.75 169 ALA A C 1
ATOM 1238 O O . ALA A 1 169 ? 0.853 2.957 23.038 1.00 93.75 169 ALA A O 1
ATOM 1239 N N . ASN A 1 170 ? 0.417 5.132 22.712 1.00 91.44 170 ASN A N 1
ATOM 1240 C CA . ASN A 1 170 ? -0.866 5.151 23.418 1.00 91.44 170 ASN A CA 1
ATOM 1241 C C . ASN A 1 170 ? -2.077 5.179 22.476 1.00 91.44 170 ASN A C 1
ATOM 1243 O O . ASN A 1 170 ? -3.197 4.945 22.942 1.00 91.44 170 ASN A O 1
ATOM 1247 N N . ASP A 1 171 ? -1.878 5.482 21.196 1.00 93.31 171 ASP A N 1
ATOM 1248 C CA . ASP A 1 171 ? -2.907 5.462 20.173 1.00 93.31 171 ASP A CA 1
ATOM 1249 C C . ASP A 1 171 ? -2.817 4.147 19.407 1.00 93.31 171 ASP A C 1
ATOM 1251 O O . ASP A 1 171 ? -2.171 4.057 18.382 1.00 93.31 171 ASP A O 1
ATOM 1255 N N . ARG A 1 172 ? -3.453 3.092 19.921 1.00 92.81 172 ARG A N 1
ATOM 1256 C CA . ARG A 1 172 ? -3.362 1.758 19.319 1.00 92.81 172 ARG A CA 1
ATOM 1257 C C . ARG A 1 172 ? -4.597 0.921 19.567 1.00 92.81 172 ARG A C 1
ATOM 1259 O O . ARG A 1 172 ? -5.335 1.115 20.539 1.00 92.81 172 ARG A O 1
ATOM 1266 N N . PHE A 1 173 ? -4.769 -0.095 18.730 1.00 93.25 173 PHE A N 1
ATOM 1267 C CA . PHE A 1 173 ? -5.836 -1.075 18.872 1.00 93.25 173 PHE A CA 1
ATOM 1268 C C . PHE A 1 173 ? -5.292 -2.504 18.861 1.00 93.25 173 PHE A C 1
ATOM 1270 O O . PHE A 1 173 ? -4.734 -2.968 17.870 1.00 93.25 173 PHE A O 1
ATOM 1277 N N . ILE A 1 174 ? -5.507 -3.245 19.953 1.00 92.75 174 ILE A N 1
ATOM 1278 C CA . ILE A 1 174 ? -5.065 -4.643 20.077 1.00 92.75 174 ILE A CA 1
ATOM 1279 C C . ILE A 1 174 ? -6.199 -5.485 20.652 1.00 92.75 174 ILE A C 1
ATOM 1281 O O . ILE A 1 174 ? -6.832 -5.111 21.635 1.00 92.75 174 ILE A O 1
ATOM 1285 N N . ILE A 1 175 ? -6.441 -6.671 20.094 1.00 92.19 175 ILE A N 1
ATOM 1286 C CA . ILE A 1 175 ? -7.337 -7.649 20.720 1.00 92.19 175 ILE A CA 1
ATOM 1287 C C . ILE A 1 175 ? -6.580 -8.347 21.855 1.00 92.19 175 ILE A C 1
ATOM 1289 O O . ILE A 1 175 ? -5.725 -9.193 21.611 1.00 92.19 175 ILE A O 1
ATOM 1293 N N . GLU A 1 176 ? -6.918 -8.021 23.103 1.00 93.75 176 GLU A N 1
ATOM 1294 C CA . GLU A 1 176 ? -6.273 -8.600 24.289 1.00 93.75 176 GLU A CA 1
ATOM 1295 C C . GLU A 1 176 ? -6.775 -10.021 24.566 1.00 93.75 176 GLU A C 1
ATOM 1297 O O . GLU A 1 176 ? -6.009 -10.909 24.942 1.00 93.75 176 GLU A O 1
ATOM 1302 N N . SER A 1 177 ? -8.082 -10.258 24.409 1.00 95.00 177 SER A N 1
ATOM 1303 C CA . SER A 1 177 ? -8.656 -11.594 24.584 1.00 95.00 177 SER A CA 1
ATOM 1304 C C . SER A 1 177 ? -10.011 -11.757 23.906 1.00 95.00 177 SER A C 1
ATOM 1306 O O . SER A 1 177 ? -10.815 -10.828 23.837 1.00 95.00 177 SER A O 1
ATOM 1308 N N . ILE A 1 178 ? -10.289 -12.985 23.466 1.00 93.81 178 ILE A N 1
ATOM 1309 C CA . ILE A 1 178 ? -11.609 -13.434 23.022 1.00 93.81 178 ILE A CA 1
ATOM 1310 C C . ILE A 1 178 ? -11.966 -14.664 23.849 1.00 93.81 178 ILE A C 1
ATOM 1312 O O . ILE A 1 178 ? -11.189 -15.615 23.935 1.00 93.81 178 ILE A O 1
ATOM 1316 N N . SER A 1 179 ? -13.148 -14.661 24.457 1.00 93.31 179 SER A N 1
ATOM 1317 C CA . SER A 1 179 ? -13.667 -15.800 25.213 1.00 93.31 179 SER A CA 1
ATOM 1318 C C . SER A 1 179 ? -15.093 -16.122 24.790 1.00 93.31 179 SER A C 1
ATOM 1320 O O . SER A 1 179 ? -15.899 -15.225 24.547 1.00 93.31 179 SER A O 1
ATOM 1322 N N . VAL A 1 180 ? -15.400 -17.415 24.703 1.00 91.31 180 VAL A N 1
ATOM 1323 C CA . VAL A 1 180 ? -16.737 -17.911 24.369 1.00 91.31 180 VAL A CA 1
ATOM 1324 C C . VAL A 1 180 ? -17.194 -18.847 25.480 1.00 91.31 180 VAL A C 1
ATOM 1326 O O . VAL A 1 180 ? -16.572 -19.881 25.719 1.00 91.31 180 VAL A O 1
ATOM 1329 N N . THR A 1 181 ? -18.277 -18.480 26.163 1.00 91.06 181 THR A N 1
ATOM 1330 C CA . THR A 1 181 ? -18.863 -19.256 27.261 1.00 91.06 181 THR A CA 1
ATOM 1331 C C . THR A 1 181 ? -20.340 -19.470 26.979 1.00 91.06 181 THR A C 1
ATOM 1333 O O . THR A 1 181 ? -21.115 -18.517 27.003 1.00 91.06 181 THR A O 1
ATOM 1336 N N . ALA A 1 182 ? -20.728 -20.727 26.750 1.00 88.81 182 ALA A N 1
ATOM 1337 C CA . ALA A 1 182 ? -22.051 -21.079 26.235 1.00 88.81 182 ALA A CA 1
ATOM 1338 C C . ALA A 1 182 ? -22.352 -20.311 24.934 1.00 88.81 182 ALA A C 1
ATOM 1340 O O . ALA A 1 182 ? -21.600 -20.433 23.973 1.00 88.81 182 ALA A O 1
ATOM 1341 N N . ASP A 1 183 ? -23.424 -19.531 24.903 1.00 90.75 183 ASP A N 1
ATOM 1342 C CA . ASP A 1 183 ? -23.830 -18.683 23.788 1.00 90.75 183 ASP A CA 1
ATOM 1343 C C . ASP A 1 183 ? -23.260 -17.261 23.874 1.00 90.75 183 ASP A C 1
ATOM 1345 O O . ASP A 1 183 ? -23.622 -16.424 23.058 1.00 90.75 183 ASP A O 1
ATOM 1349 N N . ARG A 1 184 ? -22.376 -16.955 24.832 1.00 91.62 184 ARG A N 1
ATOM 1350 C CA . ARG A 1 184 ? -21.827 -15.608 25.018 1.00 91.62 184 ARG A CA 1
ATOM 1351 C C . ARG A 1 184 ? -20.402 -15.494 24.495 1.00 91.62 184 ARG A C 1
ATOM 1353 O O . ARG A 1 184 ? -19.519 -16.220 24.945 1.00 91.62 184 ARG A O 1
ATOM 1360 N N . VAL A 1 185 ? -20.168 -14.513 23.631 1.00 93.19 185 VAL A N 1
ATOM 1361 C CA . VAL A 1 185 ? -18.846 -14.071 23.179 1.00 93.19 185 VAL A CA 1
ATOM 1362 C C . VAL A 1 185 ? -18.480 -12.798 23.929 1.00 93.19 185 VAL A C 1
ATOM 1364 O O . VAL A 1 185 ? -19.252 -11.841 23.928 1.00 93.19 185 VAL A O 1
ATOM 1367 N N . ALA A 1 186 ? -17.312 -12.778 24.558 1.00 94.75 186 ALA A N 1
ATOM 1368 C CA . ALA A 1 186 ? -16.747 -11.605 25.205 1.00 94.75 186 ALA A CA 1
ATOM 1369 C C . ALA A 1 186 ? -15.377 -11.294 24.601 1.00 94.75 186 ALA A C 1
ATOM 1371 O O . ALA A 1 186 ? -14.512 -12.172 24.551 1.00 94.75 186 ALA A O 1
ATOM 1372 N N . ILE A 1 187 ? -15.197 -10.050 24.164 1.00 95.44 187 ILE A N 1
ATOM 1373 C CA . ILE A 1 187 ? -13.967 -9.555 23.548 1.00 95.44 187 ILE A CA 1
ATOM 1374 C C . ILE A 1 187 ? -13.459 -8.388 24.388 1.00 95.44 187 ILE A C 1
ATOM 1376 O O . ILE A 1 187 ? -14.217 -7.461 24.682 1.00 95.44 187 ILE A O 1
ATOM 1380 N N . THR A 1 188 ? -12.191 -8.458 24.778 1.00 96.06 188 THR A N 1
ATOM 1381 C CA . THR A 1 188 ? -11.474 -7.376 25.457 1.00 96.06 188 THR A CA 1
ATOM 1382 C C . THR A 1 188 ? -10.415 -6.836 24.508 1.00 96.06 188 THR A C 1
ATOM 1384 O O . THR A 1 188 ? -9.689 -7.619 23.888 1.00 96.06 188 THR A O 1
ATOM 1387 N N . VAL A 1 189 ? -10.352 -5.516 24.384 1.00 95.12 189 VAL A N 1
ATOM 1388 C CA . VAL A 1 189 ? -9.467 -4.795 23.470 1.00 95.12 189 VAL A CA 1
ATOM 1389 C C . VAL A 1 189 ? -8.693 -3.719 24.218 1.00 95.12 189 VAL A C 1
ATOM 1391 O O . VAL A 1 189 ? -9.256 -3.052 25.089 1.00 95.12 189 VAL A O 1
ATOM 1394 N N . TYR A 1 190 ? -7.436 -3.530 23.828 1.00 94.00 190 TYR A N 1
ATOM 1395 C CA . TYR A 1 190 ? -6.687 -2.321 24.112 1.00 94.00 190 TYR A CA 1
ATOM 1396 C C . TYR A 1 190 ? -7.203 -1.222 23.183 1.00 94.00 190 TYR A C 1
ATOM 1398 O O . TYR A 1 190 ? -7.371 -1.463 21.985 1.00 94.00 190 TYR A O 1
ATOM 1406 N N . VAL A 1 191 ? -7.491 -0.051 23.740 1.00 94.94 191 VAL A N 1
ATOM 1407 C CA . VAL A 1 191 ? -8.073 1.093 23.027 1.00 94.94 191 VAL A CA 1
ATOM 1408 C C . VAL A 1 191 ? -7.346 2.372 23.398 1.00 94.94 191 VAL A C 1
ATOM 1410 O O . VAL A 1 191 ? -6.886 2.522 24.529 1.00 94.94 191 VAL A O 1
ATOM 1413 N N . SER A 1 192 ? -7.311 3.311 22.466 1.00 94.56 192 SER A N 1
ATOM 1414 C CA . SER A 1 192 ? -6.818 4.660 22.694 1.00 94.56 192 SER A CA 1
ATOM 1415 C C . SER A 1 192 ? -7.768 5.428 23.635 1.00 94.56 192 SER A C 1
ATOM 1417 O O . SER A 1 192 ? -8.996 5.332 23.483 1.00 94.56 192 SER A O 1
ATOM 1419 N N . PRO A 1 193 ? -7.253 6.195 24.612 1.00 92.75 193 PRO A N 1
ATOM 1420 C CA . PRO A 1 193 ? -8.067 7.082 25.442 1.00 92.75 193 PRO A CA 1
ATOM 1421 C C . PRO A 1 193 ? -8.755 8.197 24.641 1.00 92.75 193 PRO A C 1
ATOM 1423 O O . PRO A 1 193 ? -8.273 8.591 23.584 1.00 92.75 193 PRO A O 1
ATOM 1426 N N . ASP A 1 194 ? -9.859 8.734 25.170 1.00 90.88 194 ASP A N 1
ATOM 1427 C CA . ASP A 1 194 ? -10.601 9.876 24.603 1.00 90.88 194 ASP A CA 1
ATOM 1428 C C . ASP A 1 194 ? -11.041 9.711 23.128 1.00 90.88 194 ASP A C 1
ATOM 1430 O O . ASP A 1 194 ? -11.241 10.688 22.405 1.00 90.88 194 ASP A O 1
ATOM 1434 N N . ARG A 1 195 ? -11.244 8.466 22.688 1.00 93.44 195 ARG A N 1
ATOM 1435 C CA . ARG A 1 195 ? -11.574 8.075 21.312 1.00 93.44 195 ARG A CA 1
ATOM 1436 C C . ARG A 1 195 ? -12.920 7.371 21.236 1.00 93.44 195 ARG A C 1
ATOM 1438 O O . ARG A 1 195 ? -13.373 6.731 22.192 1.00 93.44 195 ARG A O 1
ATOM 1445 N N . ARG A 1 196 ? -13.607 7.482 20.098 1.00 95.56 196 ARG A N 1
ATOM 1446 C CA . ARG A 1 196 ? -14.927 6.860 19.905 1.00 95.56 196 ARG A CA 1
ATOM 1447 C C . ARG A 1 196 ? -14.843 5.624 19.023 1.00 95.56 196 ARG A C 1
ATOM 1449 O O . ARG A 1 196 ? -14.390 5.695 17.889 1.00 95.56 196 ARG A O 1
ATOM 1456 N N . TYR A 1 197 ? -15.395 4.515 19.504 1.00 95.44 197 TYR A N 1
ATOM 1457 C CA . TYR A 1 197 ? -15.399 3.234 18.808 1.00 95.44 197 TYR A CA 1
ATOM 1458 C C . TYR A 1 197 ? -16.808 2.721 18.558 1.00 95.44 197 TYR A C 1
ATOM 1460 O O . TYR A 1 197 ? -17.723 2.891 19.371 1.00 95.44 197 TYR A O 1
ATOM 1468 N N . ARG A 1 198 ? -16.952 1.999 17.452 1.00 95.44 198 ARG A N 1
ATOM 1469 C CA . ARG A 1 198 ? -18.133 1.215 17.119 1.00 95.44 198 ARG A CA 1
ATOM 1470 C C . ARG A 1 198 ? -17.781 -0.257 17.025 1.00 95.44 198 ARG A C 1
ATOM 1472 O O . ARG A 1 198 ? -16.801 -0.624 16.389 1.00 95.44 198 ARG A O 1
ATOM 1479 N N . VAL A 1 199 ? -18.618 -1.100 17.609 1.00 95.44 199 VAL A N 1
ATOM 1480 C CA . VAL A 1 199 ? -18.532 -2.552 17.488 1.00 95.44 199 VAL A CA 1
ATOM 1481 C C . VAL A 1 199 ? -19.667 -3.034 16.608 1.00 95.44 199 VAL A C 1
ATOM 1483 O O . VAL A 1 199 ? -20.835 -2.734 16.865 1.00 95.44 199 VAL A O 1
ATOM 1486 N N . GLU A 1 200 ? -19.328 -3.815 15.594 1.00 95.25 200 GLU A N 1
ATOM 1487 C CA . GLU A 1 200 ? -20.284 -4.362 14.642 1.00 95.25 200 GLU A CA 1
ATOM 1488 C C . GLU A 1 200 ? -20.102 -5.873 14.503 1.00 95.25 200 GLU A C 1
ATOM 1490 O O . GLU A 1 200 ? -19.019 -6.415 14.742 1.00 95.25 200 GLU A O 1
ATOM 1495 N N . THR A 1 201 ? -21.172 -6.564 14.119 1.00 94.12 201 THR A N 1
ATOM 1496 C CA . THR A 1 201 ? -21.175 -8.014 13.935 1.00 94.12 201 THR A CA 1
ATOM 1497 C C . THR A 1 201 ? -21.822 -8.424 12.619 1.00 94.12 201 THR A C 1
ATOM 1499 O O . THR A 1 201 ? -22.646 -7.703 12.068 1.00 94.12 201 THR A O 1
ATOM 1502 N N . SER A 1 202 ? -21.440 -9.587 12.100 1.00 94.25 202 SER A N 1
ATOM 1503 C CA . SER A 1 202 ? -22.020 -10.165 10.889 1.00 94.25 202 SER A CA 1
ATOM 1504 C C . SER A 1 202 ? -21.973 -11.693 10.951 1.00 94.25 202 SER A C 1
ATOM 1506 O O . SER A 1 202 ? -21.105 -12.275 11.600 1.00 94.25 202 SER A O 1
ATOM 1508 N N . GLU A 1 203 ? -22.888 -12.365 10.255 1.00 90.62 203 GLU A N 1
ATOM 1509 C CA . GLU A 1 203 ? -22.843 -13.825 10.055 1.00 90.62 203 GLU A CA 1
ATOM 1510 C C . GLU A 1 203 ? -21.848 -14.233 8.955 1.00 90.62 203 GLU A C 1
ATOM 1512 O O . GLU A 1 203 ? -21.459 -15.395 8.853 1.00 90.62 203 GLU A O 1
ATOM 1517 N N . THR A 1 204 ? -21.404 -13.281 8.128 1.00 89.62 204 THR A N 1
ATOM 1518 C CA . THR A 1 204 ? -20.424 -13.517 7.056 1.00 89.62 204 THR A CA 1
ATOM 1519 C C . THR A 1 204 ? -19.410 -12.380 6.973 1.00 89.62 204 THR A C 1
ATOM 1521 O O . THR A 1 204 ? -19.736 -11.225 7.238 1.00 89.62 204 THR A O 1
ATOM 1524 N N . VAL A 1 205 ? -18.184 -12.672 6.536 1.00 86.25 205 VAL A N 1
ATOM 1525 C CA . VAL A 1 205 ? -17.147 -11.636 6.384 1.00 86.25 205 VAL A CA 1
ATOM 1526 C C . VAL A 1 205 ? -17.490 -10.593 5.303 1.00 86.25 205 VAL A C 1
ATOM 1528 O O . VAL A 1 205 ? -17.064 -9.449 5.392 1.00 86.25 205 VAL A O 1
ATOM 1531 N N . ALA A 1 206 ? -18.299 -10.973 4.306 1.00 85.44 206 ALA A N 1
ATOM 1532 C CA . ALA A 1 206 ? -18.719 -10.120 3.188 1.00 85.44 206 ALA A CA 1
ATOM 1533 C C . ALA A 1 206 ? -20.132 -9.514 3.360 1.00 85.44 206 ALA A C 1
ATOM 1535 O O . ALA A 1 206 ? -20.683 -8.952 2.416 1.00 85.44 206 ALA A O 1
ATOM 1536 N N . GLY A 1 207 ? -20.755 -9.697 4.528 1.00 79.69 207 GLY A N 1
ATOM 1537 C CA . GLY A 1 207 ? -22.170 -9.400 4.766 1.00 79.69 207 GLY A CA 1
ATOM 1538 C C . GLY A 1 207 ? -22.487 -7.959 5.176 1.00 79.69 207 GLY A C 1
ATOM 1539 O O . GLY A 1 207 ? -21.614 -7.097 5.264 1.00 79.69 207 GLY A O 1
ATOM 1540 N N . GLY A 1 208 ? -23.773 -7.714 5.456 1.00 88.25 208 GLY A N 1
ATOM 1541 C CA . GLY A 1 208 ? -24.252 -6.480 6.080 1.00 88.25 208 GLY A CA 1
ATOM 1542 C C . GLY A 1 208 ? -23.920 -6.477 7.570 1.00 88.25 208 GLY A C 1
ATOM 1543 O O . GLY A 1 208 ? -24.453 -7.286 8.321 1.00 88.25 208 GLY A O 1
ATOM 1544 N N . TRP A 1 209 ? -23.018 -5.589 7.974 1.00 94.69 209 TRP A N 1
ATOM 1545 C CA . TRP A 1 209 ? -22.594 -5.440 9.361 1.00 94.69 209 TRP A CA 1
ATOM 1546 C C . TRP A 1 209 ? -23.689 -4.768 10.196 1.00 94.69 209 TRP A C 1
ATOM 1548 O O . TRP A 1 209 ? -24.202 -3.710 9.831 1.00 94.69 209 TRP A O 1
ATOM 1558 N N . GLU A 1 210 ? -24.042 -5.384 11.319 1.00 94.19 210 GLU A N 1
ATOM 1559 C CA . GLU A 1 210 ? -25.025 -4.884 12.275 1.00 94.19 210 GLU A CA 1
ATOM 1560 C C . GLU A 1 210 ? -24.323 -4.219 13.461 1.00 94.19 210 GLU A C 1
ATOM 1562 O O . GLU A 1 210 ? -23.383 -4.774 14.032 1.00 94.19 210 GLU A O 1
ATOM 1567 N N . LEU A 1 211 ? -24.802 -3.040 13.864 1.00 95.12 211 LEU A N 1
ATOM 1568 C CA . LEU A 1 211 ? -24.303 -2.334 15.042 1.00 95.12 211 LEU A CA 1
ATOM 1569 C C . LEU A 1 211 ? -24.603 -3.136 16.316 1.00 95.12 211 LEU A C 1
ATOM 1571 O O . LEU A 1 211 ? -25.766 -3.376 16.640 1.00 95.12 211 LEU A O 1
ATOM 1575 N N . LEU A 1 212 ? -23.558 -3.484 17.066 1.00 94.44 212 LEU A N 1
ATOM 1576 C CA . LEU A 1 212 ? -23.672 -4.116 18.379 1.00 94.44 212 LEU A CA 1
ATOM 1577 C C . LEU A 1 212 ? -23.607 -3.078 19.504 1.00 94.44 212 LEU A C 1
ATOM 1579 O O . LEU A 1 212 ? -24.428 -3.099 20.419 1.00 94.44 212 LEU A O 1
ATOM 1583 N N . ALA A 1 213 ? -22.612 -2.193 19.451 1.00 93.88 213 ALA A N 1
ATOM 1584 C CA . ALA A 1 213 ? -22.375 -1.184 20.473 1.00 93.88 213 ALA A CA 1
ATOM 1585 C C . ALA A 1 213 ? -21.600 0.004 19.900 1.00 93.88 213 ALA A C 1
ATOM 1587 O O . ALA A 1 213 ? -20.893 -0.117 18.903 1.00 93.88 213 ALA A O 1
ATOM 1588 N N . GLU A 1 214 ? -21.694 1.142 20.572 1.00 95.81 214 GLU A N 1
ATOM 1589 C CA . GLU A 1 214 ? -20.854 2.304 20.319 1.00 95.81 214 GLU A CA 1
ATOM 1590 C C . GLU A 1 214 ? -20.501 2.937 21.664 1.00 95.81 214 GLU A C 1
ATOM 1592 O O . GLU A 1 214 ? -21.361 3.029 22.545 1.00 95.81 214 GLU A O 1
ATOM 1597 N N . PHE A 1 215 ? -19.242 3.317 21.846 1.00 94.19 215 PHE A N 1
ATOM 1598 C CA . PHE A 1 215 ? -18.755 3.880 23.100 1.00 94.19 215 PHE A CA 1
ATOM 1599 C C . PHE A 1 215 ? -17.628 4.883 22.855 1.00 94.19 215 PHE A C 1
ATOM 1601 O O . PHE A 1 215 ? -16.946 4.836 21.834 1.00 94.19 215 PHE A O 1
ATOM 1608 N N . THR A 1 216 ? -17.438 5.784 23.811 1.00 95.50 216 THR A N 1
ATOM 1609 C CA . THR A 1 216 ? -16.292 6.694 23.873 1.00 95.50 216 THR A CA 1
ATOM 1610 C C . THR A 1 216 ? -15.455 6.293 25.075 1.00 95.50 216 THR A C 1
ATOM 1612 O O . THR A 1 216 ? -16.020 6.048 26.143 1.00 95.50 216 THR A O 1
ATOM 1615 N N . THR A 1 217 ? -14.144 6.167 24.895 1.00 94.19 217 THR A N 1
ATOM 1616 C CA . THR A 1 217 ? -13.219 5.853 25.984 1.00 94.19 217 THR A CA 1
ATOM 1617 C C . THR A 1 217 ? -13.049 7.059 26.899 1.00 94.19 217 THR A C 1
ATOM 1619 O O . THR A 1 217 ? -13.042 8.206 26.456 1.00 94.19 217 THR A O 1
ATOM 1622 N N . GLU A 1 218 ? -12.967 6.804 28.203 1.00 94.25 218 GLU A N 1
ATOM 1623 C CA . GLU A 1 218 ? -12.675 7.839 29.193 1.00 94.25 218 GLU A CA 1
ATOM 1624 C C . GLU A 1 218 ? -11.192 8.247 29.143 1.00 94.25 218 GLU A C 1
ATOM 1626 O O . GLU A 1 218 ? -10.338 7.519 28.627 1.00 94.25 218 GLU A O 1
ATOM 1631 N N . ALA A 1 219 ? -10.867 9.390 29.749 1.00 92.12 219 ALA A N 1
ATOM 1632 C CA . ALA A 1 219 ? -9.489 9.843 29.881 1.00 92.12 219 ALA A CA 1
ATOM 1633 C C . ALA A 1 219 ? -8.626 8.785 30.594 1.00 92.12 219 ALA A C 1
ATOM 1635 O O . ALA A 1 219 ? -8.921 8.357 31.713 1.00 92.12 219 ALA A O 1
ATOM 1636 N N . GLY A 1 220 ? -7.540 8.371 29.940 1.00 90.81 220 GLY A N 1
ATOM 1637 C CA . GLY A 1 220 ? -6.636 7.320 30.416 1.00 90.81 220 GLY A CA 1
ATOM 1638 C C . GLY A 1 220 ? -7.205 5.894 30.380 1.00 90.81 220 GLY A C 1
ATOM 1639 O O . GLY A 1 220 ? -6.547 4.980 30.879 1.00 90.81 220 GLY A O 1
ATOM 1640 N N . GLN A 1 221 ? -8.399 5.673 29.819 1.00 93.12 221 GLN A N 1
ATOM 1641 C CA . GLN A 1 221 ? -8.932 4.329 29.623 1.00 93.12 221 GLN A CA 1
ATOM 1642 C C . GLN A 1 221 ? -8.216 3.647 28.458 1.00 93.12 221 GLN A C 1
ATOM 1644 O O . GLN A 1 221 ? -8.339 4.074 27.318 1.00 93.12 221 GLN A O 1
ATOM 1649 N N . THR A 1 222 ? -7.542 2.538 28.756 1.00 94.38 222 THR A N 1
ATOM 1650 C CA . THR A 1 222 ? -6.770 1.768 27.770 1.00 94.38 222 THR A CA 1
ATOM 1651 C C . THR A 1 222 ? -7.331 0.383 27.482 1.00 94.38 222 THR A C 1
ATOM 1653 O O . THR A 1 222 ? -6.785 -0.338 26.659 1.00 94.38 222 THR A O 1
ATOM 1656 N N . SER A 1 223 ? -8.416 -0.019 28.150 1.00 95.19 223 SER A N 1
ATOM 1657 C CA . SER A 1 223 ? -9.057 -1.317 27.928 1.00 95.19 223 SER A CA 1
ATOM 1658 C C . SER A 1 223 ? -10.573 -1.168 27.882 1.00 95.19 223 SER A C 1
ATOM 1660 O O . SER A 1 223 ? -11.184 -0.464 28.697 1.00 95.19 223 SER A O 1
ATOM 1662 N N . ALA A 1 224 ? -11.193 -1.838 26.917 1.00 95.31 224 ALA A N 1
ATOM 1663 C CA . ALA A 1 224 ? -12.636 -1.918 26.766 1.00 95.31 224 ALA A CA 1
ATOM 1664 C C . ALA A 1 224 ? -13.063 -3.367 26.537 1.00 95.31 224 ALA A C 1
ATOM 1666 O O . ALA A 1 224 ? -12.380 -4.151 25.881 1.00 95.31 224 ALA A O 1
ATOM 1667 N N . LYS A 1 225 ? -14.230 -3.723 27.075 1.00 95.38 225 LYS A N 1
ATOM 1668 C CA . LYS A 1 225 ? -14.814 -5.054 26.926 1.00 95.38 225 LYS A CA 1
ATOM 1669 C C . LYS A 1 225 ? -16.230 -4.941 26.392 1.00 95.38 225 LYS A C 1
ATOM 1671 O O . LYS A 1 225 ? -17.046 -4.218 26.960 1.00 95.38 225 LYS A O 1
ATOM 1676 N N . PHE A 1 226 ? -16.542 -5.724 25.368 1.00 94.00 226 PHE A N 1
ATOM 1677 C CA . PHE A 1 226 ? -17.903 -5.879 24.869 1.00 94.00 226 PHE A CA 1
ATOM 1678 C C . PHE A 1 226 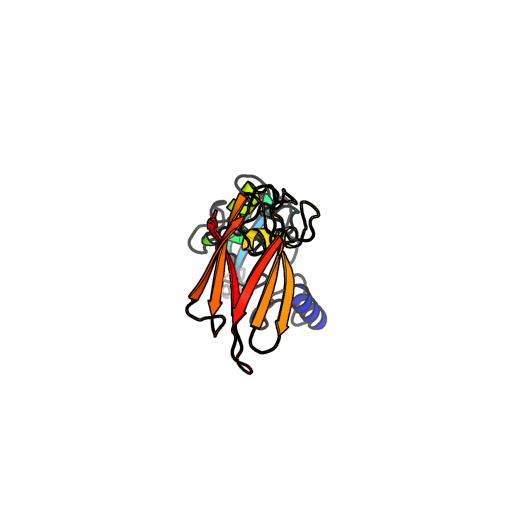? -18.312 -7.349 24.836 1.00 94.00 226 PHE A C 1
ATOM 1680 O O . PHE A 1 226 ? -17.486 -8.258 24.728 1.00 94.00 226 PHE A O 1
ATOM 1687 N N . GLU A 1 227 ? -19.615 -7.581 24.969 1.00 93.62 227 GLU A N 1
ATOM 1688 C CA . GLU A 1 227 ? -20.206 -8.914 24.973 1.00 93.62 227 GLU A CA 1
ATOM 1689 C C . GLU A 1 227 ? -21.343 -8.982 23.952 1.00 93.62 227 GLU A C 1
ATOM 1691 O O . GLU A 1 227 ? -22.064 -8.011 23.727 1.00 93.62 227 GLU A O 1
ATOM 1696 N N . SER A 1 228 ? -21.514 -10.145 23.335 1.00 92.25 228 SER A N 1
ATOM 1697 C CA . SER A 1 228 ? -22.648 -10.444 22.463 1.00 92.25 228 SER A CA 1
ATOM 1698 C C . SER A 1 228 ? -23.051 -11.901 22.615 1.00 92.25 228 SER A C 1
ATOM 1700 O O . SER A 1 228 ? -22.252 -12.728 23.056 1.00 92.25 228 SER A O 1
ATOM 1702 N N . ASN A 1 229 ? -24.272 -12.227 22.206 1.00 89.75 229 ASN A N 1
ATOM 1703 C CA . ASN A 1 229 ? -24.692 -13.618 22.103 1.00 89.75 229 ASN A CA 1
ATOM 1704 C C . ASN A 1 229 ? -24.416 -14.141 20.688 1.00 89.75 229 ASN A C 1
ATOM 1706 O O . ASN A 1 229 ? -24.623 -13.416 19.720 1.00 89.75 229 ASN A O 1
ATOM 1710 N N . ALA A 1 230 ? -23.978 -15.385 20.545 1.00 85.75 230 ALA A N 1
ATOM 1711 C CA . ALA A 1 230 ? -23.802 -16.085 19.280 1.00 85.75 230 ALA A CA 1
ATOM 1712 C C . ALA A 1 230 ? -24.349 -17.509 19.432 1.00 85.75 230 ALA A C 1
ATOM 1714 O O . ALA A 1 230 ? -23.979 -18.229 20.361 1.00 85.75 230 ALA A O 1
ATOM 1715 N N . ALA A 1 231 ? -25.253 -17.917 18.538 1.00 82.88 231 ALA A N 1
ATOM 1716 C CA . ALA A 1 231 ? -25.832 -19.251 18.602 1.00 82.88 231 ALA A CA 1
ATOM 1717 C C . ALA A 1 231 ? -24.746 -20.321 18.408 1.00 82.88 231 ALA A C 1
ATOM 1719 O O . ALA A 1 231 ? -23.881 -20.212 17.536 1.00 82.88 231 ALA A O 1
ATOM 1720 N N . LEU A 1 232 ? -24.808 -21.381 19.216 1.00 78.12 232 LEU A N 1
ATOM 1721 C CA . LEU A 1 232 ? -23.864 -22.491 19.123 1.00 78.12 232 LEU A CA 1
ATOM 1722 C C . LEU A 1 232 ? -23.904 -23.123 17.7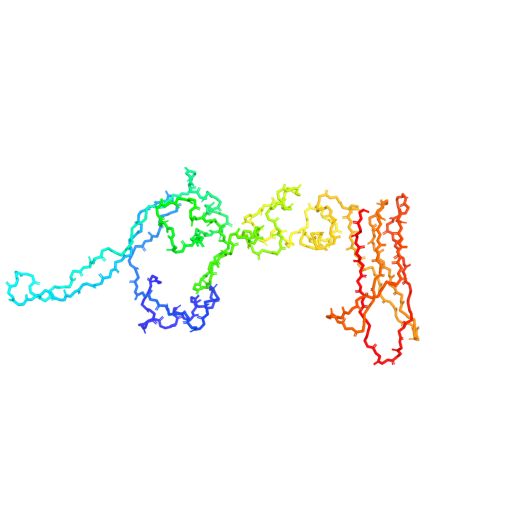25 1.00 78.12 232 LEU A C 1
ATOM 1724 O O . LEU A 1 232 ? -24.973 -23.416 17.191 1.00 78.12 232 LEU A O 1
ATOM 1728 N N . GLY A 1 233 ? -22.723 -23.367 17.155 1.00 80.81 233 GLY A N 1
ATOM 1729 C CA . GLY A 1 233 ? -22.575 -23.972 15.829 1.00 80.81 233 GLY A CA 1
ATOM 1730 C C . GLY A 1 233 ? -22.676 -22.993 14.655 1.00 80.81 233 GLY A C 1
ATOM 1731 O O . GLY A 1 233 ? -22.603 -23.439 13.513 1.00 80.81 233 GLY A O 1
ATOM 1732 N N . GLN A 1 234 ? -22.808 -21.687 14.907 1.00 82.44 234 GLN A N 1
ATOM 1733 C CA . GLN A 1 234 ? -22.723 -20.649 13.877 1.00 82.44 234 GLN A CA 1
ATOM 1734 C C . GLN A 1 234 ? -21.418 -19.857 13.998 1.00 82.44 234 GLN A C 1
ATOM 1736 O O . GLN A 1 234 ? -20.931 -19.598 15.099 1.00 82.44 234 GLN A O 1
ATOM 1741 N N . ALA A 1 235 ? -20.852 -19.468 12.854 1.00 85.94 235 ALA A N 1
ATOM 1742 C CA . ALA A 1 235 ? -19.766 -18.499 12.817 1.00 85.94 235 ALA A CA 1
ATOM 1743 C C . ALA A 1 235 ? -20.346 -17.088 12.969 1.00 85.94 235 ALA A C 1
ATOM 1745 O O . ALA A 1 235 ? -21.355 -16.756 12.348 1.00 85.94 235 ALA A O 1
ATOM 1746 N N . ARG A 1 236 ? -19.690 -16.259 13.779 1.00 89.69 236 ARG A N 1
ATOM 1747 C CA . ARG A 1 236 ? -20.011 -14.841 13.918 1.00 89.69 236 ARG A CA 1
ATOM 1748 C C . ARG A 1 236 ? -18.725 -14.037 13.803 1.00 89.69 236 ARG A C 1
ATOM 1750 O O . ARG A 1 236 ? -17.716 -14.380 14.413 1.00 89.69 236 ARG A O 1
ATOM 1757 N N . PHE A 1 237 ? -18.777 -12.996 12.990 1.00 93.19 237 PHE A N 1
ATOM 1758 C CA . PHE A 1 237 ? -17.678 -12.081 12.731 1.00 93.19 237 PHE A CA 1
ATOM 1759 C C . PHE A 1 237 ? -17.908 -10.796 13.514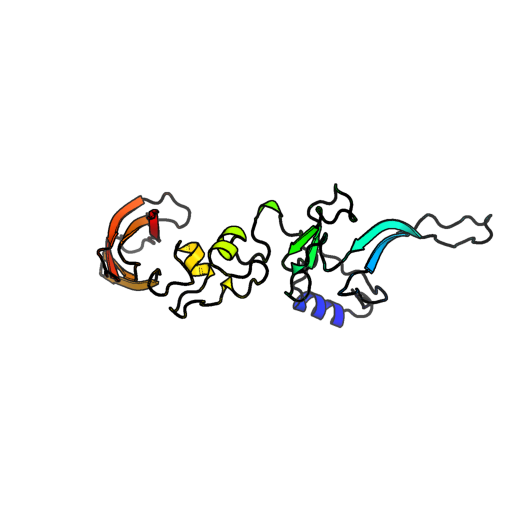 1.00 93.19 237 PHE A C 1
ATOM 1761 O O . PHE A 1 237 ? -19.052 -10.388 13.737 1.00 93.19 237 PHE A O 1
ATOM 1768 N N . TYR A 1 238 ? -16.812 -10.171 13.924 1.00 93.31 238 TYR A N 1
ATOM 1769 C CA . TYR A 1 238 ? -16.803 -8.915 14.659 1.00 93.31 238 TYR A CA 1
ATOM 1770 C C . TYR A 1 238 ? -15.806 -7.978 14.000 1.00 93.31 238 TYR A C 1
ATOM 1772 O O . TYR A 1 238 ? -14.745 -8.422 13.562 1.00 93.31 238 TYR A O 1
ATOM 1780 N N . ARG A 1 239 ? -16.135 -6.692 13.965 1.00 91.69 239 ARG A N 1
ATOM 1781 C CA . ARG A 1 239 ? -15.159 -5.640 13.698 1.00 91.69 239 ARG A CA 1
ATOM 1782 C C . ARG A 1 239 ? -15.361 -4.509 14.686 1.00 91.69 239 ARG A C 1
ATOM 1784 O O . ARG A 1 239 ? -16.491 -4.227 15.091 1.00 91.69 239 ARG A O 1
ATOM 1791 N N . VAL A 1 240 ? -14.257 -3.892 15.072 1.00 92.31 240 VAL A N 1
ATOM 1792 C CA . VAL A 1 240 ? -14.245 -2.675 15.874 1.00 92.31 240 VAL A CA 1
ATOM 1793 C C . VAL A 1 240 ? -13.691 -1.580 14.983 1.00 92.31 240 VAL A C 1
ATOM 1795 O O . VAL A 1 240 ? -12.687 -1.789 14.312 1.00 92.31 240 VAL A O 1
ATOM 1798 N N . VAL A 1 241 ? -14.393 -0.458 14.921 1.00 92.00 241 VAL A N 1
ATOM 1799 C CA . VAL A 1 241 ? -14.086 0.652 14.022 1.00 92.00 241 VAL A CA 1
ATOM 1800 C C . VAL A 1 241 ? -13.878 1.892 14.874 1.00 92.00 241 VAL A C 1
ATOM 1802 O O . VAL A 1 241 ? -14.767 2.251 15.652 1.00 92.00 241 VAL A O 1
ATOM 1805 N N . LEU A 1 242 ? -12.718 2.528 14.736 1.00 93.38 242 LEU A N 1
ATOM 1806 C CA . LEU A 1 242 ? -12.474 3.858 15.277 1.00 93.38 242 LEU A CA 1
ATOM 1807 C C . LEU A 1 242 ? -13.262 4.878 14.445 1.00 93.38 242 LEU A C 1
ATOM 1809 O O . LEU A 1 242 ? -13.263 4.809 13.218 1.00 93.38 242 LEU A O 1
ATOM 1813 N N . LEU A 1 243 ? -13.994 5.772 15.109 1.00 90.50 243 LEU A N 1
ATOM 1814 C CA . LEU A 1 243 ? -14.806 6.781 14.438 1.00 90.50 243 LEU A CA 1
ATOM 1815 C C . LEU A 1 243 ? -14.042 8.093 14.309 1.00 90.50 243 LEU A C 1
ATOM 1817 O O . LEU A 1 243 ? -13.840 8.507 13.177 1.00 90.50 243 LEU A O 1
ATOM 1821 N N . GLU A 1 244 ? -13.643 8.704 15.430 1.00 73.44 244 GLU A N 1
ATOM 1822 C CA . GLU A 1 244 ? -12.806 9.915 15.562 1.00 73.44 244 GLU A CA 1
ATOM 1823 C C . GLU A 1 244 ? -12.208 9.943 16.984 1.00 73.44 244 GLU A C 1
ATOM 1825 O O . GLU A 1 244 ? -12.922 9.497 17.925 1.00 73.44 244 GLU A O 1
#

Radius of gyration: 26.93 Å; Cα contacts (8 Å, |Δi|>4): 446; chains: 1; bounding box: 51×40×86 Å